Protein AF-A0A413PBP4-F1 (afdb_monomer)

Solvent-accessible surface area (backbone atoms only — not comparable to full-atom values): 12166 Å² total; per-residue (Å²): 79,71,68,54,23,54,52,19,50,52,48,20,52,54,18,49,54,44,25,52,50,22,53,56,48,48,55,51,51,53,55,50,49,56,50,50,51,55,51,50,54,51,44,53,53,49,37,53,49,30,55,53,50,38,52,53,39,51,54,48,38,53,53,37,53,54,52,36,52,52,30,54,53,49,39,52,51,35,50,54,52,43,55,51,44,54,54,50,46,54,51,34,53,49,50,30,49,51,18,52,52,43,29,52,51,17,50,53,43,30,52,52,16,60,73,52,46,83,82,13,53,70,52,29,54,52,18,51,53,46,28,55,53,17,54,52,46,30,52,52,28,53,55,50,42,54,52,44,55,52,48,43,54,51,38,54,52,49,34,54,52,35,52,53,50,34,53,51,39,50,52,51,38,52,50,35,51,52,50,42,51,54,33,49,53,50,38,56,50,38,55,51,49,53,54,52,50,52,53,50,51,55,52,50,53,55,49,49,54,50,31,53,47,46,26,52,52,17,52,51,47,22,52,53,18,52,50,48,21,54,53,26,51,52,52,45,56,59,55,69,68,59,80,77,76,83,79,83,128

Sequence (249 aa):
SSEVSSAAEQVAASSNDLADGATNQAAVVEELTATVEGVSEQVEQNSKSAKEISGRVDELGGAIWESNGKMQEMVASMHEINEASKQIDQIISTINEIASQTNLLALNASIEAARAGEAGKGFAVVANQVNILADQSAQAAKESAALIETSVKAVEKGMNIAEQTASQLEEVAENSKVITKEVTNIADTLETQTSEIKQINEGIEQINDVVQTNSATSQECAAASQQMSSESENLSEMIAKFKISDIEE

InterPro domains:
  IPR004089 Methyl-accepting chemotaxis protein (MCP) signalling domain [PF00015] (67-210)
  IPR004089 Methyl-accepting chemotaxis protein (MCP) signalling domain [PS50111] (1-229)
  IPR004089 Methyl-accepting chemotaxis protein (MCP) signalling domain [SM00283] (1-243)
  IPR004090 Chemotaxis methyl-accepting receptor [PR00260] (17-46)
  IPR004090 Chemotaxis methyl-accepting receptor [PR00260] (94-121)
  IPR004090 Chemotaxis methyl-accepting receptor [PR00260] (123-152)
  IPR004090 Chemotaxis methyl-accepting receptor [PR00260] (171-200)

Mean predicted aligned error: 8.82 Å

Structure (mmCIF, N/CA/C/O backbone):
data_AF-A0A413PBP4-F1
#
_entry.id   AF-A0A413PBP4-F1
#
loop_
_atom_site.group_PDB
_atom_site.id
_atom_site.type_symbol
_atom_site.label_atom_id
_atom_site.label_alt_id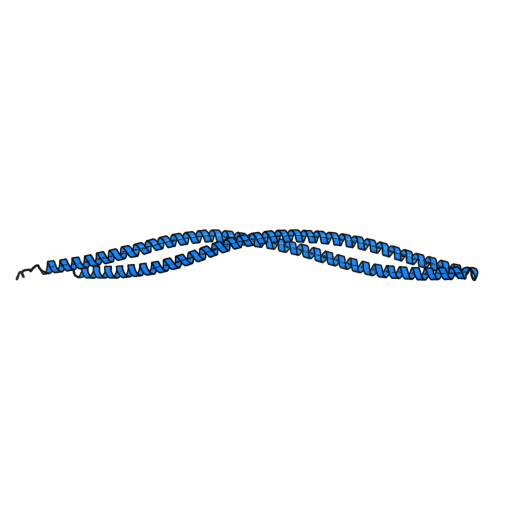
_atom_site.label_comp_id
_atom_site.label_asym_id
_atom_site.label_entity_id
_atom_site.label_seq_id
_atom_site.pdbx_PDB_ins_code
_atom_site.Cartn_x
_atom_site.Cartn_y
_atom_site.Cartn_z
_atom_site.occupancy
_atom_site.B_iso_or_equiv
_atom_site.auth_seq_id
_atom_site.auth_comp_id
_atom_site.auth_asym_id
_atom_site.auth_atom_id
_atom_site.pdbx_PDB_model_num
ATOM 1 N N . SER A 1 1 ? -47.753 -11.579 65.977 1.00 70.44 1 SER A N 1
ATOM 2 C CA . SER A 1 1 ? -46.398 -11.200 66.416 1.00 70.44 1 SER A CA 1
ATOM 3 C C . SER A 1 1 ? -45.358 -12.180 65.869 1.00 70.44 1 SER A C 1
ATOM 5 O O . SER A 1 1 ? -44.563 -11.757 65.042 1.00 70.44 1 SER A O 1
ATOM 7 N N . SER A 1 2 ? -45.422 -13.483 66.184 1.00 81.88 2 SER A N 1
ATOM 8 C CA . SER A 1 2 ? -44.485 -14.489 65.630 1.00 81.88 2 SER A CA 1
ATOM 9 C C . SER A 1 2 ? -44.373 -14.478 64.093 1.00 81.88 2 SER A C 1
ATOM 11 O O . SER A 1 2 ? -43.262 -14.402 63.582 1.00 81.88 2 SER A O 1
ATOM 13 N N . GLU A 1 3 ? -45.486 -14.455 63.349 1.00 88.19 3 GLU A N 1
ATOM 14 C CA . GLU A 1 3 ? -45.413 -14.391 61.875 1.00 88.19 3 GLU A CA 1
ATOM 15 C C . GLU A 1 3 ? -44.802 -13.084 61.347 1.00 88.19 3 GLU A C 1
ATOM 17 O O . GLU A 1 3 ? -44.100 -13.099 60.344 1.00 88.19 3 GLU A O 1
ATOM 22 N N . VAL A 1 4 ? -45.023 -11.956 62.034 1.00 90.88 4 VAL A N 1
ATOM 23 C CA . VAL A 1 4 ? -44.454 -10.652 61.645 1.00 90.88 4 VAL A CA 1
ATOM 24 C C . VAL A 1 4 ? -42.946 -10.632 61.877 1.00 90.88 4 VAL A C 1
ATOM 26 O O . VAL A 1 4 ? -42.214 -10.144 61.025 1.00 90.88 4 VAL A O 1
ATOM 29 N N . SER A 1 5 ? -42.484 -11.187 63.001 1.00 90.69 5 SER A N 1
ATOM 30 C CA . SER A 1 5 ? -41.055 -11.320 63.305 1.00 90.69 5 SER A CA 1
ATOM 31 C C . SER A 1 5 ? -40.363 -12.235 62.287 1.00 90.69 5 SER A C 1
ATOM 33 O O . SER A 1 5 ? -39.389 -11.821 61.668 1.00 90.69 5 SER A O 1
ATOM 35 N N . SER A 1 6 ? -40.942 -13.403 61.991 1.00 91.75 6 SER A N 1
ATOM 36 C CA . SER A 1 6 ? -40.390 -14.324 60.990 1.00 91.75 6 SER A CA 1
ATOM 37 C C . SER A 1 6 ? -40.363 -13.725 59.576 1.00 91.75 6 SER A C 1
ATOM 39 O O . SER A 1 6 ? -39.355 -13.838 58.879 1.00 91.75 6 SER A O 1
ATOM 41 N N . ALA A 1 7 ? -41.430 -13.034 59.155 1.00 94.31 7 ALA A N 1
ATOM 42 C CA . ALA A 1 7 ? -41.451 -12.340 57.867 1.00 94.31 7 ALA A CA 1
ATOM 43 C C . ALA A 1 7 ? -40.399 -11.220 57.804 1.00 94.31 7 ALA A C 1
ATOM 45 O O . ALA A 1 7 ? -39.737 -11.056 56.782 1.00 94.31 7 ALA A O 1
ATOM 46 N N . ALA A 1 8 ? -40.212 -10.473 58.895 1.00 94.38 8 ALA A N 1
ATOM 47 C CA . ALA A 1 8 ? -39.201 -9.427 58.980 1.00 94.38 8 ALA A CA 1
ATOM 48 C C . ALA A 1 8 ? -37.776 -10.002 58.896 1.00 94.38 8 ALA A C 1
ATOM 50 O O . ALA A 1 8 ? -36.952 -9.498 58.138 1.00 94.38 8 ALA A O 1
ATOM 51 N N . GLU A 1 9 ? -37.487 -11.104 59.589 1.00 93.19 9 GLU A N 1
ATOM 52 C CA . GLU A 1 9 ? -36.200 -11.802 59.469 1.00 93.19 9 GLU A CA 1
ATOM 53 C C . GLU A 1 9 ? -35.928 -12.274 58.035 1.00 93.19 9 GLU A C 1
ATOM 55 O O . GLU A 1 9 ? -34.815 -12.115 57.531 1.00 93.19 9 GLU A O 1
ATOM 60 N N . GLN A 1 10 ? -36.947 -12.785 57.338 1.00 95.12 10 GLN A N 1
ATOM 61 C CA . GLN A 1 10 ? -36.815 -13.205 55.943 1.00 95.12 10 GLN A CA 1
ATOM 62 C C . GLN A 1 10 ? -36.545 -12.024 54.995 1.00 95.12 10 GLN A C 1
ATOM 64 O O . GLN A 1 10 ? -35.717 -12.145 54.085 1.00 95.12 10 GLN A O 1
ATOM 69 N N . VAL A 1 11 ? -37.208 -10.880 55.199 1.00 95.88 11 VAL A N 1
ATOM 70 C CA . VAL A 1 11 ? -36.935 -9.655 54.426 1.00 95.88 11 VAL A CA 1
ATOM 71 C C . VAL A 1 11 ? -35.527 -9.141 54.721 1.00 95.88 11 VAL A C 1
ATOM 73 O O . VAL A 1 11 ? -34.822 -8.765 53.786 1.00 95.88 11 VAL A O 1
ATOM 76 N N . ALA A 1 12 ? -35.078 -9.182 55.979 1.00 94.44 12 ALA A N 1
ATOM 77 C CA . ALA A 1 12 ? -33.721 -8.791 56.346 1.00 94.44 12 ALA A CA 1
ATOM 78 C C . ALA A 1 12 ? -32.665 -9.670 55.661 1.00 94.44 12 ALA A C 1
ATOM 80 O O . ALA A 1 12 ? -31.711 -9.145 55.090 1.00 94.44 12 ALA A O 1
ATOM 81 N N . ALA A 1 13 ? -32.861 -10.992 55.661 1.00 94.81 13 ALA A N 1
ATOM 82 C CA . ALA A 1 13 ? -31.980 -11.929 54.968 1.00 94.81 13 ALA A CA 1
ATOM 83 C C . ALA A 1 13 ? -31.942 -11.660 53.454 1.00 94.81 13 ALA A C 1
ATOM 85 O O . ALA A 1 13 ? -30.867 -11.472 52.895 1.00 94.81 13 ALA A O 1
ATOM 86 N N . SER A 1 14 ? -33.111 -11.526 52.819 1.00 96.94 14 SER A N 1
ATOM 87 C CA . SER A 1 14 ? -33.206 -11.244 51.376 1.00 96.94 14 SER A CA 1
ATOM 88 C C . SER A 1 14 ? -32.578 -9.898 51.000 1.00 96.94 14 SER A C 1
ATOM 90 O O . SER A 1 14 ? -32.024 -9.745 49.915 1.00 96.94 14 SER A O 1
ATOM 92 N N . SER A 1 15 ? -32.663 -8.911 51.895 1.00 96.69 15 SER A N 1
ATOM 93 C CA . SER A 1 15 ? -32.045 -7.600 51.693 1.00 96.69 15 SER A CA 1
ATOM 94 C C . SER A 1 15 ? -30.520 -7.679 51.812 1.00 96.69 15 SER A C 1
ATOM 96 O O . SER A 1 15 ? -29.822 -7.092 50.996 1.00 96.69 15 SER A O 1
ATOM 98 N N . ASN A 1 16 ? -29.977 -8.454 52.756 1.00 94.50 16 ASN A N 1
ATOM 99 C CA . ASN A 1 16 ? -28.531 -8.701 52.805 1.00 94.50 16 ASN A CA 1
ATOM 100 C C . ASN A 1 16 ? -28.034 -9.409 51.534 1.00 94.50 16 ASN A C 1
ATOM 102 O O . ASN A 1 16 ? -27.050 -8.963 50.950 1.00 94.50 16 ASN A O 1
ATOM 106 N N . ASP A 1 17 ? -28.758 -10.422 51.046 1.00 96.50 17 ASP A N 1
ATOM 107 C CA . ASP A 1 17 ? -28.421 -11.099 49.786 1.00 96.50 17 ASP A CA 1
ATOM 108 C C . ASP A 1 17 ? -28.419 -10.121 48.595 1.00 96.50 17 ASP A C 1
ATOM 110 O O . ASP A 1 17 ? -27.560 -10.199 47.713 1.00 96.50 17 ASP A O 1
ATOM 114 N N . LEU A 1 18 ? -29.362 -9.168 48.564 1.00 96.19 18 LEU A N 1
ATOM 115 C CA . LEU A 1 18 ? -29.415 -8.133 47.529 1.00 96.19 18 LEU A CA 1
ATOM 116 C C . LEU A 1 18 ? -28.251 -7.135 47.644 1.00 96.19 18 LEU A C 1
ATOM 118 O O . LEU A 1 18 ? -27.703 -6.736 46.616 1.00 96.19 18 LEU A O 1
ATOM 122 N N . ALA A 1 19 ? -27.831 -6.770 48.858 1.00 94.44 19 ALA A N 1
ATOM 123 C CA . ALA A 1 19 ? -26.661 -5.918 49.084 1.00 94.44 19 ALA A CA 1
ATOM 124 C C . ALA A 1 19 ? -25.349 -6.607 48.656 1.00 94.44 19 ALA A C 1
ATOM 126 O O . ALA A 1 19 ? -24.503 -5.989 47.999 1.00 94.44 19 ALA A O 1
ATOM 127 N N . ASP A 1 20 ? -25.202 -7.900 48.955 1.00 93.94 20 ASP A N 1
ATOM 128 C CA . ASP A 1 20 ? -24.071 -8.714 48.498 1.00 93.94 20 ASP A CA 1
ATOM 129 C C . ASP A 1 20 ? -24.081 -8.854 46.967 1.00 93.94 20 ASP A C 1
ATOM 131 O O . ASP A 1 20 ? -23.053 -8.694 46.302 1.00 93.94 20 ASP A O 1
ATOM 135 N N . GLY A 1 21 ? -25.261 -9.077 46.379 1.00 96.38 21 GLY A N 1
ATOM 136 C CA . GLY A 1 21 ? -25.466 -9.089 44.931 1.00 96.38 21 GLY A CA 1
ATOM 137 C C . GLY A 1 21 ? -25.079 -7.766 44.265 1.00 96.38 21 GLY A C 1
ATOM 138 O O . GLY A 1 21 ? -24.364 -7.775 43.262 1.00 96.38 21 GLY A O 1
ATOM 139 N N . ALA A 1 22 ? -25.485 -6.633 44.842 1.00 96.06 22 ALA A N 1
ATOM 140 C CA . ALA A 1 22 ? -25.121 -5.301 44.364 1.00 96.06 22 ALA A CA 1
ATOM 141 C C . ALA A 1 22 ? -23.603 -5.060 44.454 1.00 96.06 22 ALA A C 1
ATOM 143 O O . ALA A 1 22 ? -23.005 -4.548 43.513 1.00 96.06 22 ALA A O 1
ATOM 144 N N . THR A 1 23 ? -22.949 -5.503 45.530 1.00 92.62 23 THR A N 1
ATOM 145 C CA . THR A 1 23 ? -21.484 -5.401 45.674 1.00 92.62 23 THR A CA 1
ATOM 146 C C . THR A 1 23 ? -20.752 -6.193 44.587 1.00 92.62 23 THR A C 1
ATOM 148 O O . THR A 1 23 ? -19.803 -5.696 43.982 1.00 92.62 23 THR A O 1
ATOM 151 N N . ASN A 1 24 ? -21.226 -7.401 44.273 1.00 94.38 24 ASN A N 1
ATOM 152 C CA . ASN A 1 24 ? -20.672 -8.194 43.174 1.00 94.38 24 ASN A CA 1
ATOM 153 C C . ASN A 1 24 ? -20.914 -7.535 41.805 1.00 94.38 24 ASN A C 1
ATOM 155 O O . ASN A 1 24 ? -20.027 -7.545 40.955 1.00 94.38 24 ASN A O 1
ATOM 159 N N . GLN A 1 25 ? -22.092 -6.941 41.587 1.00 94.81 25 GLN A N 1
ATOM 160 C CA . GLN A 1 25 ? -22.381 -6.190 40.361 1.00 94.81 25 GLN A CA 1
ATOM 161 C C . GLN A 1 25 ? -21.475 -4.964 40.211 1.00 94.81 25 GLN A C 1
ATOM 163 O O . GLN A 1 25 ? -21.025 -4.698 39.101 1.00 94.81 25 GLN A O 1
ATOM 168 N N . ALA A 1 26 ? -21.156 -4.262 41.303 1.00 94.25 26 ALA A N 1
ATOM 169 C CA . ALA A 1 26 ? -20.243 -3.119 41.276 1.00 94.25 26 ALA A CA 1
ATOM 170 C C . ALA A 1 26 ? -18.855 -3.512 40.742 1.00 94.25 26 ALA A C 1
ATOM 172 O O . ALA A 1 26 ? -18.319 -2.831 39.873 1.00 94.25 26 ALA A O 1
ATOM 173 N N . ALA A 1 27 ? -18.317 -4.658 41.175 1.00 94.56 27 ALA A N 1
ATOM 174 C CA . ALA A 1 27 ? -17.039 -5.163 40.670 1.00 94.56 27 ALA A CA 1
ATOM 175 C C . ALA A 1 27 ? -17.077 -5.467 39.158 1.00 94.56 27 ALA A C 1
ATOM 177 O O . ALA A 1 27 ? -16.132 -5.160 38.435 1.00 94.56 27 ALA A O 1
ATOM 178 N N . VAL A 1 28 ? -18.188 -6.025 38.658 1.00 95.38 28 VAL A N 1
ATOM 179 C CA . VAL A 1 28 ? -18.377 -6.279 37.215 1.00 95.38 28 VAL A CA 1
ATOM 180 C C . VAL A 1 28 ? -18.481 -4.971 36.427 1.00 95.38 28 VAL A C 1
ATOM 182 O O . VAL A 1 28 ? -17.952 -4.874 35.322 1.00 95.38 28 VAL A O 1
ATOM 185 N N . VAL A 1 29 ? -19.148 -3.959 36.984 1.00 96.69 29 VAL A N 1
ATOM 186 C CA . VAL A 1 29 ? -19.248 -2.620 36.386 1.00 96.69 29 VAL A CA 1
ATOM 187 C C . VAL A 1 29 ? -17.868 -1.962 36.277 1.00 96.69 29 VAL A C 1
ATOM 189 O O . VAL A 1 29 ? -17.555 -1.390 35.232 1.00 96.69 29 VAL A O 1
ATOM 192 N N . GLU A 1 30 ? -17.016 -2.080 37.299 1.00 93.69 30 GLU A N 1
ATOM 193 C CA . GLU A 1 30 ? -15.632 -1.582 37.248 1.00 93.69 30 GLU A CA 1
ATOM 194 C C . GLU A 1 30 ? -14.808 -2.274 36.150 1.00 93.69 30 GLU A C 1
ATOM 196 O O . GLU A 1 30 ? -14.150 -1.603 35.352 1.00 93.69 30 GLU A O 1
ATOM 201 N N . GLU A 1 31 ? -14.879 -3.606 36.051 1.00 95.75 31 GLU A N 1
ATOM 202 C CA . GLU A 1 31 ? -14.171 -4.366 35.010 1.00 95.75 31 GLU A CA 1
ATOM 203 C C . GLU A 1 31 ? -14.673 -4.020 33.598 1.00 95.75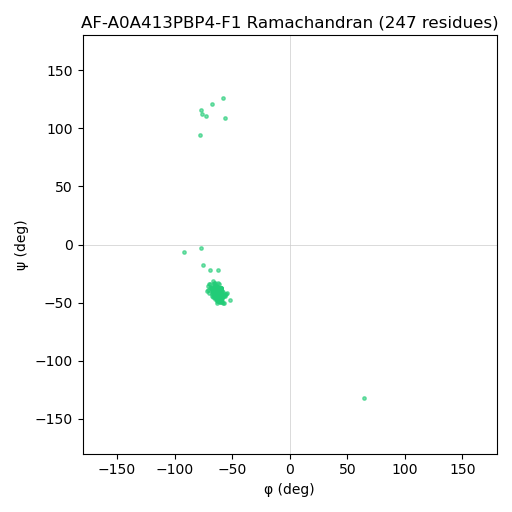 31 GLU A C 1
ATOM 205 O O . GLU A 1 31 ? -13.884 -3.875 32.656 1.00 95.75 31 GLU A O 1
ATOM 210 N N . LEU A 1 32 ? -15.988 -3.837 33.446 1.00 95.56 32 LEU A N 1
ATOM 211 C CA . LEU A 1 32 ? -16.594 -3.438 32.181 1.00 95.56 32 LEU A CA 1
ATOM 212 C C . LEU A 1 32 ? -16.151 -2.028 31.775 1.00 95.56 32 LEU A C 1
ATOM 214 O O . LEU A 1 32 ? -15.808 -1.820 30.614 1.00 95.56 32 LEU A O 1
ATOM 218 N N . THR A 1 33 ? -16.091 -1.094 32.727 1.00 94.94 33 THR A N 1
ATOM 219 C CA . THR A 1 33 ? -15.586 0.270 32.497 1.00 94.94 33 THR A CA 1
ATOM 220 C C . THR A 1 33 ? -14.150 0.231 31.979 1.00 94.94 33 THR A C 1
ATOM 222 O O . THR A 1 33 ? -13.866 0.783 30.918 1.00 94.94 33 THR A O 1
ATOM 225 N N . ALA A 1 34 ? -13.261 -0.508 32.654 1.00 95.38 34 ALA A N 1
ATOM 226 C CA . ALA A 1 34 ? -11.865 -0.649 32.233 1.00 95.38 34 ALA A CA 1
ATOM 227 C C . ALA A 1 34 ? -11.734 -1.283 30.835 1.00 95.38 34 ALA A C 1
ATOM 229 O O . ALA A 1 34 ? -10.894 -0.885 30.025 1.00 95.38 34 ALA A O 1
ATOM 230 N N . THR A 1 35 ? -12.592 -2.257 30.521 1.00 95.81 35 THR A N 1
ATOM 231 C CA . THR A 1 35 ? -12.627 -2.887 29.195 1.00 95.81 35 THR A CA 1
ATOM 232 C C . THR A 1 35 ? -13.045 -1.888 28.117 1.00 95.81 35 THR A C 1
ATOM 234 O O . THR A 1 35 ? -12.431 -1.836 27.050 1.00 95.81 35 THR A O 1
ATOM 237 N N . VAL A 1 36 ? -14.071 -1.078 28.383 1.00 95.94 36 VAL A N 1
ATOM 238 C CA . VAL A 1 36 ? -14.572 -0.072 27.438 1.00 95.94 36 VAL A CA 1
ATOM 239 C C . VAL A 1 36 ? -13.563 1.060 27.237 1.00 95.94 36 VAL A C 1
ATOM 241 O O . VAL A 1 36 ? -13.376 1.490 26.099 1.00 95.94 36 VAL A O 1
ATOM 244 N N . GLU A 1 37 ? -12.851 1.487 28.281 1.00 93.62 37 GLU A N 1
ATOM 245 C CA . GLU A 1 37 ? -11.731 2.431 28.156 1.00 93.62 37 GLU A CA 1
ATOM 246 C C . GLU A 1 37 ? -10.636 1.889 27.227 1.00 93.62 37 GLU A C 1
ATOM 248 O O . GLU A 1 37 ? -10.217 2.584 26.300 1.00 93.62 37 GLU A O 1
ATOM 253 N N . GLY A 1 38 ? -10.235 0.624 27.400 1.00 95.19 38 GLY A N 1
ATOM 254 C CA . GLY A 1 38 ? -9.250 -0.015 26.522 1.00 95.19 38 GLY A CA 1
ATOM 255 C C . GLY A 1 38 ? -9.717 -0.117 25.064 1.00 95.19 38 GLY A C 1
ATOM 256 O O . GLY A 1 38 ? -8.940 0.114 24.135 1.00 95.19 38 GLY A O 1
ATOM 257 N N . VAL A 1 39 ? -11.002 -0.410 24.835 1.00 95.75 39 VAL A N 1
ATOM 258 C CA . VAL A 1 39 ? -11.589 -0.402 23.483 1.00 95.75 39 VAL A CA 1
ATOM 259 C C . VAL A 1 39 ? -11.600 1.015 22.898 1.00 95.75 39 VAL A C 1
ATOM 261 O O . VAL A 1 39 ? -11.277 1.185 21.722 1.00 95.75 39 VAL A O 1
ATOM 264 N N . SER A 1 40 ? -11.916 2.030 23.705 1.00 94.88 40 SER A N 1
ATOM 265 C CA . SER A 1 40 ? -11.892 3.438 23.292 1.00 94.88 40 SER A CA 1
ATOM 266 C C . SER A 1 40 ? -10.501 3.872 22.833 1.00 94.88 40 SER A C 1
ATOM 268 O O . SER A 1 40 ? -10.368 4.466 21.762 1.00 94.88 40 SER A O 1
ATOM 270 N N . GLU A 1 41 ? -9.460 3.534 23.598 1.00 95.81 41 GLU A N 1
ATOM 271 C CA . GLU A 1 41 ? -8.068 3.828 23.237 1.00 95.81 41 GLU A CA 1
ATOM 272 C C . GLU A 1 41 ? -7.682 3.149 21.912 1.00 95.81 41 GLU A C 1
ATOM 274 O O . GLU A 1 41 ? -7.087 3.771 21.026 1.00 95.81 41 GLU A O 1
ATOM 279 N N . GLN A 1 42 ? -8.092 1.890 21.722 1.00 96.31 42 GLN A N 1
ATOM 280 C CA . GLN A 1 42 ? -7.815 1.159 20.487 1.00 96.31 42 GLN A CA 1
ATOM 281 C C . GLN A 1 42 ? -8.518 1.776 19.268 1.00 96.31 42 GLN A C 1
ATOM 283 O O . GLN A 1 42 ? -7.929 1.834 18.184 1.00 96.31 42 GLN A O 1
ATOM 288 N N . VAL A 1 43 ? -9.759 2.248 19.423 1.00 96.62 43 VAL A N 1
ATOM 289 C CA . VAL A 1 43 ? -10.500 2.945 18.357 1.00 96.62 43 VAL A CA 1
ATOM 290 C C . VAL A 1 43 ? -9.823 4.268 17.994 1.00 96.62 43 VAL A C 1
ATOM 292 O O . VAL A 1 43 ? -9.648 4.555 16.806 1.00 96.62 43 VAL A O 1
ATOM 295 N N . GLU A 1 44 ? -9.360 5.039 18.979 1.00 92.25 44 GLU A N 1
ATOM 296 C CA . GLU A 1 44 ? -8.617 6.280 18.735 1.00 92.25 44 GLU A CA 1
ATOM 297 C C . GLU A 1 44 ? -7.299 6.013 17.988 1.00 92.25 44 GLU A C 1
ATOM 299 O O . GLU A 1 44 ? -6.996 6.664 16.977 1.00 92.25 44 GLU A O 1
ATOM 304 N N . GLN A 1 45 ? -6.544 4.997 18.415 1.00 95.81 45 GLN A N 1
ATOM 305 C CA . GLN A 1 45 ? -5.315 4.584 17.741 1.00 95.81 45 GLN A CA 1
ATOM 306 C C . GLN A 1 45 ? -5.576 4.131 16.297 1.00 95.81 45 GLN A C 1
ATOM 308 O O . GLN A 1 45 ? -4.823 4.491 15.382 1.00 95.81 45 GLN A O 1
ATOM 313 N N . ASN A 1 46 ? -6.648 3.372 16.069 1.00 95.44 46 ASN A N 1
ATOM 314 C CA . ASN A 1 46 ? -7.049 2.939 14.733 1.00 95.44 46 ASN A CA 1
ATOM 315 C C . ASN A 1 46 ? -7.435 4.137 13.854 1.00 95.44 46 ASN A C 1
ATOM 317 O O . ASN A 1 46 ? -7.065 4.170 12.682 1.00 95.44 46 ASN A O 1
ATOM 321 N N . SER A 1 47 ? -8.102 5.150 14.416 1.00 92.56 47 SER A N 1
ATOM 322 C CA . SER A 1 47 ? -8.495 6.367 13.688 1.00 92.56 47 SER A CA 1
ATOM 323 C C . SER A 1 47 ? -7.275 7.162 13.233 1.00 92.56 47 SER A C 1
ATOM 325 O O . SER A 1 47 ? -7.169 7.559 12.067 1.00 92.56 47 SER A O 1
ATOM 327 N N . LYS A 1 48 ? -6.291 7.322 14.123 1.00 92.94 48 LYS A N 1
ATOM 328 C CA . LYS A 1 48 ? -5.006 7.934 13.775 1.00 92.94 48 LYS A CA 1
ATOM 329 C C . LYS A 1 48 ? -4.282 7.138 12.687 1.00 92.94 48 LYS A C 1
ATOM 331 O O . LYS A 1 48 ? -3.822 7.726 11.710 1.00 92.94 48 LYS A O 1
ATOM 336 N N . SER A 1 49 ? -4.237 5.815 12.825 1.00 95.25 49 SER A N 1
ATOM 337 C CA . SER A 1 49 ? -3.590 4.927 11.852 1.00 95.25 49 SER A CA 1
ATOM 338 C C . SER A 1 49 ? -4.253 5.011 10.476 1.00 95.25 49 SER A C 1
ATOM 340 O O . SER A 1 49 ? -3.558 5.102 9.469 1.00 95.25 49 SER A O 1
ATOM 342 N N . ALA A 1 50 ? -5.587 5.056 10.412 1.00 94.62 50 ALA A N 1
ATOM 343 C CA . ALA A 1 50 ? -6.322 5.237 9.161 1.00 94.62 50 ALA A CA 1
ATOM 344 C C . ALA A 1 50 ? -5.955 6.568 8.480 1.00 94.62 50 ALA A C 1
ATOM 346 O O . ALA A 1 50 ? -5.646 6.587 7.290 1.00 94.62 50 ALA A O 1
ATOM 347 N N . LYS A 1 51 ? -5.887 7.674 9.234 1.00 90.75 51 LYS A N 1
ATOM 348 C CA . LYS A 1 51 ? -5.453 8.977 8.696 1.00 90.75 51 LYS A CA 1
ATOM 349 C C . LYS A 1 51 ? -4.019 8.944 8.165 1.00 90.75 51 LYS A C 1
ATOM 351 O O . LYS A 1 51 ? -3.762 9.455 7.078 1.00 90.75 51 LYS A O 1
ATOM 356 N N . GLU A 1 52 ? -3.097 8.324 8.899 1.00 94.06 52 GLU A N 1
ATOM 357 C CA . GLU A 1 52 ? -1.705 8.164 8.459 1.00 94.06 52 GLU A CA 1
ATOM 358 C C . GLU A 1 52 ? -1.606 7.322 7.179 1.00 94.06 52 GLU A C 1
ATOM 360 O O . GLU A 1 52 ? -0.908 7.707 6.240 1.00 94.06 52 GLU A O 1
ATOM 365 N N . ILE A 1 53 ? -2.338 6.206 7.102 1.00 94.81 53 ILE A N 1
ATOM 366 C CA . ILE A 1 53 ? -2.392 5.366 5.898 1.00 94.81 53 ILE A CA 1
ATOM 367 C C . ILE A 1 53 ? -2.945 6.171 4.720 1.00 94.81 53 ILE A C 1
ATOM 369 O O . ILE A 1 53 ? -2.349 6.138 3.646 1.00 94.81 53 ILE A O 1
ATOM 373 N N . SER A 1 54 ? -4.025 6.933 4.915 1.00 90.81 54 SER A N 1
ATOM 374 C CA . SER A 1 54 ? -4.604 7.770 3.859 1.00 90.81 54 SER A CA 1
ATOM 375 C C . SER A 1 54 ? -3.585 8.760 3.293 1.00 90.81 54 SER A C 1
ATOM 377 O O . SER A 1 54 ? -3.489 8.893 2.076 1.00 90.81 54 SER A O 1
ATOM 379 N N . GLY A 1 55 ? -2.802 9.421 4.153 1.00 91.25 55 GLY A N 1
ATOM 380 C CA . GLY A 1 55 ? -1.748 10.340 3.711 1.00 91.25 55 GLY A CA 1
ATOM 381 C C . GLY A 1 55 ? -0.652 9.635 2.908 1.00 91.25 55 GLY A C 1
ATOM 382 O O . GLY A 1 55 ? -0.263 10.102 1.843 1.00 91.25 55 GLY A O 1
ATOM 383 N N . ARG A 1 56 ? -0.205 8.456 3.360 1.00 94.31 56 ARG A N 1
ATOM 384 C CA . ARG A 1 56 ? 0.822 7.674 2.646 1.00 94.31 56 ARG A CA 1
ATOM 385 C C . ARG A 1 56 ? 0.347 7.159 1.288 1.00 94.31 56 ARG A C 1
ATOM 387 O O . ARG A 1 56 ? 1.152 7.042 0.369 1.00 94.31 56 ARG A O 1
ATOM 394 N N . VAL A 1 57 ? -0.934 6.815 1.161 1.00 93.25 57 VAL A N 1
ATOM 395 C CA . VAL A 1 57 ? -1.511 6.372 -0.116 1.00 93.25 57 VAL A CA 1
ATOM 396 C C . VAL A 1 57 ? -1.631 7.543 -1.095 1.00 93.25 57 VAL A C 1
ATOM 398 O O . VAL A 1 57 ? -1.385 7.354 -2.284 1.00 93.25 57 VAL A O 1
ATOM 401 N N . ASP A 1 58 ? -1.932 8.749 -0.610 1.00 89.31 58 ASP A N 1
ATOM 402 C CA . ASP A 1 58 ? -1.937 9.966 -1.433 1.00 89.31 58 ASP A CA 1
ATOM 403 C C . ASP A 1 58 ? -0.529 10.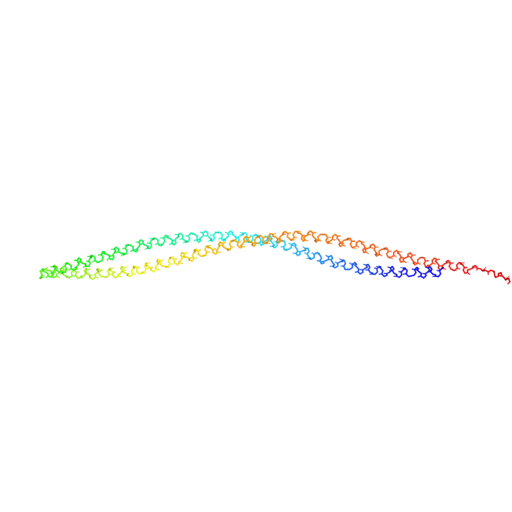304 -1.958 1.00 89.31 58 ASP A C 1
ATOM 405 O O . ASP A 1 58 ? -0.334 10.474 -3.164 1.00 89.31 58 ASP A O 1
ATOM 409 N N . GLU A 1 59 ? 0.484 10.271 -1.083 1.00 92.75 59 GLU A N 1
ATOM 410 C CA . GLU A 1 59 ? 1.896 10.427 -1.471 1.00 92.75 59 GLU A CA 1
ATOM 411 C C . GLU A 1 59 ? 2.326 9.382 -2.514 1.00 92.75 59 GLU A C 1
ATOM 413 O O . GLU A 1 59 ? 2.980 9.712 -3.507 1.00 92.75 59 GLU A O 1
ATOM 418 N N . LEU A 1 60 ? 1.926 8.120 -2.317 1.00 92.75 60 LEU A N 1
ATOM 419 C CA . LEU A 1 60 ? 2.176 7.039 -3.268 1.00 92.75 60 LEU A CA 1
ATOM 420 C C . LEU A 1 60 ? 1.516 7.321 -4.624 1.00 92.75 60 LEU A C 1
ATOM 422 O O . LEU A 1 60 ? 2.157 7.140 -5.659 1.00 92.75 60 LEU A O 1
ATOM 426 N N . GLY A 1 61 ? 0.268 7.796 -4.630 1.00 90.88 61 GLY A N 1
ATOM 427 C CA . GLY A 1 61 ? -0.437 8.196 -5.847 1.00 90.88 61 GLY A CA 1
ATOM 428 C C . GLY A 1 61 ? 0.320 9.274 -6.629 1.00 90.88 61 GLY A C 1
ATOM 429 O O . GLY A 1 61 ? 0.486 9.152 -7.845 1.00 90.88 61 GLY A O 1
ATOM 430 N N . GLY A 1 62 ? 0.856 10.279 -5.930 1.00 91.00 62 GLY A N 1
ATOM 431 C CA . GLY A 1 62 ? 1.715 11.307 -6.524 1.00 91.00 62 GLY A CA 1
ATOM 432 C C . GLY A 1 62 ? 2.999 10.738 -7.142 1.00 91.00 62 GLY A C 1
ATOM 433 O O . GLY A 1 62 ? 3.321 11.045 -8.292 1.00 91.00 62 GLY A O 1
ATOM 434 N N . ALA A 1 63 ? 3.698 9.855 -6.424 1.00 94.25 63 ALA A N 1
ATOM 435 C CA . ALA A 1 63 ? 4.928 9.219 -6.907 1.00 94.25 63 ALA A CA 1
ATOM 436 C C . ALA A 1 63 ? 4.698 8.316 -8.135 1.00 94.25 63 ALA A C 1
ATOM 438 O O . ALA A 1 63 ? 5.534 8.259 -9.044 1.00 94.25 63 ALA A O 1
ATOM 439 N N . ILE A 1 64 ? 3.556 7.624 -8.191 1.00 94.25 64 ILE A N 1
ATOM 440 C CA . ILE A 1 64 ? 3.162 6.822 -9.357 1.00 94.25 64 ILE A CA 1
ATOM 441 C C . ILE A 1 64 ? 2.912 7.724 -10.568 1.00 94.25 64 ILE A C 1
ATOM 443 O O . ILE A 1 64 ? 3.359 7.403 -11.671 1.00 94.25 64 ILE A O 1
ATOM 447 N N . TRP A 1 65 ? 2.244 8.864 -10.373 1.00 91.12 65 TRP A N 1
ATOM 448 C CA . TRP A 1 65 ? 1.978 9.815 -11.453 1.00 91.12 65 TRP A CA 1
ATOM 449 C C . TRP A 1 65 ? 3.271 10.397 -12.038 1.00 91.12 65 TRP A C 1
ATOM 451 O O . TRP A 1 65 ? 3.447 10.411 -13.258 1.00 91.12 65 TRP A O 1
ATOM 461 N N . GLU A 1 66 ? 4.218 10.787 -11.182 1.00 94.56 66 GLU A N 1
ATOM 462 C CA . GLU A 1 66 ? 5.551 11.225 -11.615 1.00 94.56 66 GLU A CA 1
ATOM 463 C C . GLU A 1 66 ? 6.292 10.117 -12.384 1.00 94.56 66 GLU A C 1
ATOM 465 O O . GLU A 1 66 ? 6.850 10.361 -13.458 1.00 94.56 66 GLU A O 1
ATOM 470 N N . SER A 1 67 ? 6.246 8.880 -11.879 1.00 95.56 67 SER A N 1
ATOM 471 C CA . SER A 1 67 ? 6.877 7.722 -12.524 1.00 95.56 67 SER A CA 1
ATOM 472 C C . SER A 1 67 ? 6.290 7.438 -13.909 1.00 95.56 67 SER A C 1
ATOM 474 O O . SER A 1 67 ? 7.035 7.138 -14.843 1.00 95.56 67 SER A O 1
ATOM 476 N N . ASN A 1 68 ? 4.971 7.572 -14.074 1.00 93.56 68 ASN A N 1
ATOM 477 C CA . ASN A 1 68 ? 4.317 7.434 -15.375 1.00 93.56 68 ASN A CA 1
ATOM 478 C C . ASN A 1 68 ? 4.786 8.531 -16.347 1.00 93.56 68 ASN A C 1
ATOM 480 O O . ASN A 1 68 ? 5.177 8.222 -17.472 1.00 93.56 68 ASN A O 1
ATOM 484 N N . GLY A 1 69 ? 4.881 9.785 -15.887 1.00 93.25 69 GLY A N 1
ATOM 485 C CA . GLY A 1 69 ? 5.465 10.878 -16.673 1.00 93.25 69 GLY A CA 1
ATOM 486 C C . GLY A 1 69 ? 6.886 10.565 -17.161 1.00 93.25 69 GLY A C 1
ATOM 487 O O . GLY A 1 69 ? 7.199 10.754 -18.337 1.00 93.25 69 GLY A O 1
ATOM 488 N N . LYS A 1 70 ? 7.729 9.976 -16.302 1.00 95.25 70 LYS A N 1
ATOM 489 C CA . LYS A 1 70 ? 9.069 9.507 -16.696 1.00 95.25 70 LYS A CA 1
ATOM 490 C C . LYS A 1 70 ? 9.052 8.362 -17.704 1.00 95.25 70 LYS A C 1
ATOM 492 O O . LYS A 1 70 ? 9.925 8.318 -18.571 1.00 95.25 70 LYS A O 1
ATOM 497 N N . MET A 1 71 ? 8.069 7.467 -17.651 1.00 94.69 71 MET A N 1
ATOM 498 C CA . MET A 1 71 ? 7.902 6.444 -18.691 1.00 94.69 71 MET A CA 1
ATOM 499 C C . MET A 1 71 ? 7.495 7.048 -20.033 1.00 94.69 71 MET A C 1
ATOM 501 O O . MET A 1 71 ? 8.026 6.629 -21.060 1.00 94.69 71 MET A O 1
ATOM 505 N N . GLN A 1 72 ? 6.649 8.078 -20.047 1.00 91.94 72 GLN A N 1
ATOM 506 C CA . GLN A 1 72 ? 6.320 8.792 -21.284 1.00 91.94 72 GLN A CA 1
ATOM 507 C C . GLN A 1 72 ? 7.545 9.503 -21.883 1.00 91.94 72 GLN A C 1
ATOM 509 O O . GLN A 1 72 ? 7.787 9.392 -23.086 1.00 91.94 72 GLN A O 1
ATOM 514 N N . GLU A 1 73 ? 8.368 10.161 -21.056 1.00 94.75 73 GLU A N 1
ATOM 515 C CA . GLU A 1 73 ? 9.655 10.737 -21.488 1.00 94.75 73 GLU A CA 1
ATOM 516 C C . GLU A 1 73 ? 10.596 9.662 -22.076 1.00 94.75 73 GLU A C 1
ATOM 518 O O . GLU A 1 73 ? 11.258 9.884 -23.096 1.00 94.75 73 GLU A O 1
ATOM 523 N N . MET A 1 74 ? 10.637 8.472 -21.465 1.00 94.88 74 MET A N 1
ATOM 524 C CA . MET A 1 74 ? 11.441 7.344 -21.941 1.00 94.88 74 MET A CA 1
ATOM 525 C C . MET A 1 74 ? 10.953 6.817 -23.296 1.00 94.88 74 MET A C 1
ATOM 527 O O . MET A 1 74 ? 11.774 6.571 -24.181 1.00 94.88 74 MET A O 1
ATOM 531 N N . VAL A 1 75 ? 9.638 6.675 -23.489 1.00 92.25 75 VAL A N 1
ATOM 532 C CA . VAL A 1 75 ? 9.043 6.273 -24.776 1.00 92.25 75 VAL A CA 1
ATOM 533 C C . VAL A 1 75 ? 9.379 7.290 -25.868 1.00 92.25 75 VAL A C 1
ATOM 535 O O . VAL A 1 75 ? 9.820 6.896 -26.950 1.00 92.25 75 VAL A O 1
ATOM 538 N N . ALA A 1 76 ? 9.257 8.589 -25.577 1.00 93.88 76 ALA A N 1
ATOM 539 C CA . ALA A 1 76 ? 9.632 9.649 -26.513 1.00 93.88 76 ALA A CA 1
ATOM 540 C C . ALA A 1 76 ? 11.121 9.568 -26.900 1.00 93.88 76 ALA A C 1
ATOM 542 O O . ALA A 1 76 ? 11.455 9.577 -28.084 1.00 93.88 76 ALA A O 1
ATOM 543 N N . SER A 1 77 ? 12.008 9.376 -25.919 1.00 95.38 77 SER A N 1
ATOM 544 C CA . SER A 1 77 ? 13.450 9.216 -26.158 1.00 95.38 77 SER A CA 1
ATOM 545 C C . SER A 1 77 ? 13.764 7.981 -27.012 1.00 95.38 77 SER A C 1
ATOM 547 O O . SER A 1 77 ? 14.595 8.036 -27.917 1.00 95.38 77 SER A O 1
ATOM 549 N N . MET A 1 78 ? 13.080 6.856 -26.777 1.00 93.94 78 MET A N 1
ATOM 550 C CA . MET A 1 78 ? 13.231 5.650 -27.601 1.00 93.94 78 MET A CA 1
ATOM 551 C C . MET A 1 78 ? 12.749 5.876 -29.037 1.00 93.94 78 MET A C 1
ATOM 553 O O . MET A 1 78 ? 13.368 5.373 -29.975 1.00 93.94 78 MET A O 1
ATOM 557 N N . HIS A 1 79 ? 11.690 6.664 -29.235 1.00 93.25 79 HIS A N 1
ATOM 558 C CA . HIS A 1 79 ? 11.239 7.047 -30.571 1.00 93.25 79 HIS A CA 1
ATOM 559 C C . HIS A 1 79 ? 12.297 7.887 -31.304 1.00 93.25 79 HIS A C 1
ATOM 561 O O . HIS A 1 79 ? 12.584 7.626 -32.472 1.00 93.25 79 HIS A O 1
ATOM 567 N N . GLU A 1 80 ? 12.924 8.853 -30.630 1.00 95.25 80 GLU A N 1
ATOM 568 C CA . GLU A 1 80 ? 14.020 9.647 -31.206 1.00 95.25 80 GLU A CA 1
ATOM 569 C C . GLU A 1 80 ? 15.221 8.773 -31.598 1.00 95.25 80 GLU A C 1
ATOM 571 O O . GLU A 1 80 ? 15.750 8.908 -32.704 1.00 95.25 80 GLU A O 1
ATOM 576 N N . ILE A 1 81 ? 15.615 7.823 -30.740 1.00 94.56 81 ILE A N 1
ATOM 577 C CA . ILE A 1 81 ? 16.702 6.873 -31.035 1.00 94.56 81 ILE A CA 1
ATOM 578 C C . ILE A 1 81 ? 16.345 5.986 -32.234 1.00 94.56 81 ILE A C 1
ATOM 580 O O . ILE A 1 81 ? 17.208 5.715 -33.075 1.00 94.56 81 ILE A O 1
ATOM 584 N N . ASN A 1 82 ? 15.092 5.535 -32.338 1.00 93.31 82 ASN A N 1
ATOM 585 C CA . ASN A 1 82 ? 14.634 4.718 -33.461 1.00 93.31 82 ASN A CA 1
ATOM 586 C C . ASN A 1 82 ? 14.732 5.483 -34.789 1.00 93.31 82 ASN A C 1
ATOM 588 O O . ASN A 1 82 ? 15.271 4.969 -35.769 1.00 93.31 82 ASN A O 1
ATOM 592 N N . GLU A 1 83 ? 14.273 6.735 -34.814 1.00 94.38 83 GLU A N 1
ATOM 593 C CA . GLU A 1 83 ? 14.357 7.585 -36.005 1.00 94.38 83 GLU A CA 1
ATOM 594 C C . GLU A 1 83 ? 15.811 7.897 -36.385 1.00 94.38 83 GLU A C 1
ATOM 596 O O . GLU A 1 83 ? 16.180 7.775 -37.556 1.00 94.38 83 GLU A O 1
ATOM 601 N N . ALA A 1 84 ? 16.673 8.198 -35.409 1.00 95.69 84 ALA A N 1
ATOM 602 C CA . ALA A 1 84 ? 18.106 8.374 -35.650 1.00 95.69 84 ALA A CA 1
ATOM 603 C C . ALA A 1 84 ? 18.758 7.093 -36.205 1.00 95.69 84 ALA A C 1
ATOM 605 O O . ALA A 1 84 ? 19.561 7.153 -37.136 1.00 95.69 84 ALA A O 1
ATOM 606 N N . SER A 1 85 ? 18.377 5.921 -35.692 1.00 95.00 85 SER A N 1
ATOM 607 C CA . SER A 1 85 ? 18.892 4.629 -36.163 1.00 95.00 85 SER A CA 1
ATOM 608 C C . SER A 1 85 ? 18.485 4.344 -37.611 1.00 95.00 85 SER A C 1
ATOM 610 O O . SER A 1 85 ? 19.321 3.908 -38.402 1.00 95.00 85 SER A O 1
ATOM 612 N N . LYS A 1 86 ? 17.243 4.668 -38.002 1.00 92.31 86 LYS A N 1
ATOM 613 C CA . LYS A 1 86 ? 16.787 4.574 -39.402 1.00 92.31 86 LYS A CA 1
ATOM 614 C C . LYS A 1 86 ? 17.562 5.509 -40.331 1.00 92.31 86 LYS A C 1
ATOM 616 O O . LYS A 1 86 ? 17.889 5.125 -41.451 1.00 92.31 86 LYS A O 1
ATOM 621 N N . GLN A 1 87 ? 17.879 6.724 -39.882 1.00 95.44 87 GLN A N 1
ATOM 622 C CA . GLN A 1 87 ? 18.714 7.647 -40.660 1.00 95.44 87 GLN A CA 1
ATOM 623 C C . GLN A 1 87 ? 20.135 7.101 -40.846 1.00 95.44 87 GLN A C 1
ATOM 625 O O . GLN A 1 87 ? 20.688 7.184 -41.942 1.00 95.44 87 GLN A O 1
ATOM 630 N N . ILE A 1 88 ? 20.719 6.501 -39.804 1.00 95.56 88 ILE A N 1
ATOM 631 C CA . ILE A 1 88 ? 22.037 5.860 -39.900 1.00 95.56 88 ILE A CA 1
ATOM 632 C C . ILE A 1 88 ? 22.000 4.685 -40.887 1.00 95.56 88 ILE A C 1
ATOM 634 O O . ILE A 1 88 ? 22.910 4.562 -41.705 1.00 95.56 88 ILE A O 1
ATOM 638 N N . ASP A 1 89 ? 20.946 3.866 -40.872 1.00 95.06 89 ASP A N 1
ATOM 639 C CA . ASP A 1 89 ? 20.773 2.762 -41.826 1.00 95.06 89 ASP A CA 1
ATOM 640 C C . ASP A 1 89 ? 20.755 3.254 -43.288 1.00 95.06 89 ASP A C 1
ATOM 642 O O . ASP A 1 89 ? 21.464 2.721 -44.144 1.00 95.06 89 ASP A O 1
ATOM 646 N N . GLN A 1 90 ? 20.052 4.360 -43.567 1.00 95.25 90 GLN A N 1
ATOM 647 C CA . GLN A 1 90 ? 20.055 4.999 -44.892 1.00 95.25 90 GLN A CA 1
ATOM 648 C C . GLN A 1 90 ? 21.453 5.479 -45.316 1.00 95.25 90 GLN A C 1
ATOM 650 O O . GLN A 1 90 ? 21.852 5.315 -46.476 1.00 95.25 90 GLN A O 1
ATOM 655 N N . ILE A 1 91 ? 22.222 6.049 -44.382 1.00 96.31 91 ILE A N 1
ATOM 656 C CA . ILE A 1 91 ? 23.607 6.472 -44.635 1.00 96.31 91 ILE A CA 1
ATOM 657 C C . ILE A 1 91 ? 24.477 5.253 -44.959 1.00 96.31 91 ILE A C 1
ATOM 659 O O . ILE A 1 91 ? 25.225 5.280 -45.936 1.00 96.31 91 ILE A O 1
ATOM 663 N N . ILE A 1 92 ? 24.355 4.167 -44.194 1.00 96.06 92 ILE A N 1
ATOM 664 C CA . ILE A 1 92 ? 25.102 2.925 -44.428 1.00 96.06 92 ILE A CA 1
ATOM 665 C C . ILE A 1 92 ? 24.746 2.316 -45.790 1.00 96.06 92 ILE A C 1
ATOM 667 O O . ILE A 1 92 ? 25.646 1.908 -46.528 1.00 96.06 92 ILE A O 1
ATOM 671 N N . SER A 1 93 ? 23.464 2.314 -46.167 1.00 95.56 93 SER A N 1
ATOM 672 C CA . SER A 1 93 ? 23.022 1.870 -47.494 1.00 95.56 93 SER A CA 1
ATOM 673 C C . SER A 1 93 ? 23.672 2.695 -48.609 1.00 95.56 93 SER A C 1
ATOM 675 O O . SER A 1 93 ? 24.157 2.134 -49.591 1.00 95.56 93 SER A O 1
ATOM 677 N N . THR A 1 94 ? 23.758 4.016 -48.433 1.00 97.38 94 THR A N 1
ATOM 678 C CA . THR A 1 94 ? 24.433 4.916 -49.384 1.00 97.38 94 THR A CA 1
ATOM 679 C C . THR A 1 94 ? 25.936 4.627 -49.465 1.00 97.38 94 THR A C 1
ATOM 681 O O . THR A 1 94 ? 26.500 4.578 -50.556 1.00 97.38 94 THR A O 1
ATOM 684 N N . ILE A 1 95 ? 26.603 4.378 -48.331 1.00 96.06 95 ILE A N 1
ATOM 685 C CA . ILE A 1 95 ? 28.028 3.999 -48.297 1.00 96.06 95 ILE A CA 1
ATOM 686 C C . ILE A 1 95 ? 28.255 2.683 -49.047 1.00 96.06 95 ILE A C 1
ATOM 688 O O . ILE A 1 95 ? 29.208 2.575 -49.819 1.00 96.06 95 ILE A O 1
ATOM 692 N N . ASN A 1 96 ? 27.380 1.693 -48.858 1.00 95.75 96 ASN A N 1
ATOM 693 C CA . ASN A 1 96 ? 27.460 0.419 -49.568 1.00 95.75 96 ASN A CA 1
ATOM 694 C C . ASN A 1 96 ? 27.277 0.599 -51.088 1.00 95.75 96 ASN A C 1
ATOM 696 O O . ASN A 1 96 ? 27.996 -0.015 -51.878 1.00 95.75 96 ASN A O 1
ATOM 700 N N . GLU A 1 97 ? 26.369 1.482 -51.508 1.00 96.19 97 GLU A N 1
ATOM 701 C CA . GLU A 1 97 ? 26.196 1.832 -52.921 1.00 96.19 97 GLU A CA 1
ATOM 702 C C . GLU A 1 97 ? 27.450 2.511 -53.498 1.00 96.19 97 GLU A C 1
ATOM 704 O O . GLU A 1 97 ? 27.939 2.103 -54.553 1.00 96.19 97 GLU A O 1
ATOM 709 N N . ILE A 1 98 ? 28.037 3.476 -52.779 1.00 96.06 98 ILE A N 1
ATOM 710 C CA . ILE A 1 98 ? 29.294 4.139 -53.170 1.00 96.06 98 ILE A CA 1
ATOM 711 C C . ILE A 1 98 ? 30.438 3.124 -53.273 1.00 96.06 98 ILE A C 1
ATOM 713 O O . ILE A 1 98 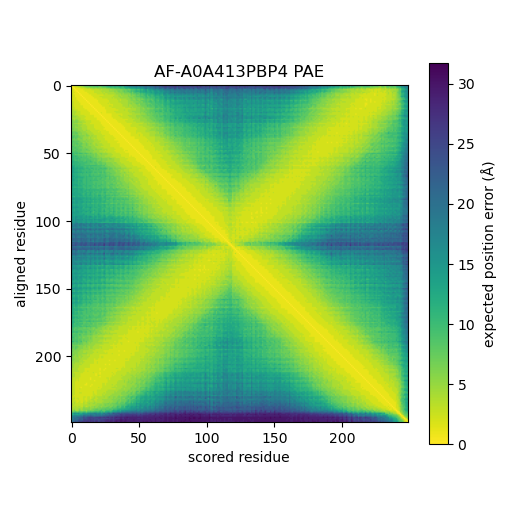? 31.215 3.166 -54.231 1.00 96.06 98 ILE A O 1
ATOM 717 N N . ALA A 1 99 ? 30.546 2.197 -52.320 1.00 96.38 99 ALA A N 1
ATOM 718 C CA . ALA A 1 99 ? 31.551 1.140 -52.343 1.00 96.38 99 ALA A CA 1
ATOM 719 C C . ALA A 1 99 ? 31.381 0.246 -53.584 1.00 96.38 99 ALA A C 1
ATOM 721 O O . ALA A 1 99 ? 32.350 -0.002 -54.301 1.00 96.38 99 ALA A O 1
ATOM 722 N N . SER A 1 100 ? 30.148 -0.151 -53.914 1.00 93.94 100 SER A N 1
ATOM 723 C CA . SER A 1 100 ? 29.850 -0.935 -55.120 1.00 93.94 100 SER A CA 1
ATOM 724 C C . SER A 1 100 ? 30.174 -0.178 -56.418 1.00 93.94 100 SER A C 1
ATOM 726 O O . SER A 1 100 ? 30.810 -0.731 -57.319 1.00 93.94 100 SER A O 1
ATOM 728 N N . GLN A 1 101 ? 29.823 1.109 -56.506 1.00 96.44 101 GLN A N 1
ATOM 729 C CA . GLN A 1 101 ? 30.174 1.955 -57.652 1.00 96.44 101 GLN A CA 1
ATOM 730 C C . GLN A 1 101 ? 31.694 2.119 -57.790 1.00 96.44 101 GLN A C 1
ATOM 732 O O . GLN A 1 101 ? 32.231 2.006 -58.893 1.00 96.44 101 GLN A O 1
ATOM 737 N N . THR A 1 102 ? 32.402 2.323 -56.676 1.00 96.06 102 THR A N 1
ATOM 738 C CA . THR A 1 102 ? 33.871 2.425 -56.639 1.00 96.06 102 THR A CA 1
ATOM 739 C C . THR A 1 102 ? 34.522 1.120 -57.093 1.00 96.06 102 THR A C 1
ATOM 741 O O . THR A 1 102 ? 35.486 1.147 -57.858 1.00 96.06 102 THR A O 1
ATOM 744 N N . ASN A 1 103 ? 33.960 -0.020 -56.689 1.00 93.38 103 ASN A N 1
ATOM 745 C CA . ASN A 1 103 ? 34.402 -1.343 -57.115 1.00 93.38 103 ASN A CA 1
ATOM 746 C C . ASN A 1 103 ? 34.277 -1.513 -58.643 1.00 93.38 103 ASN A C 1
ATOM 748 O O . ASN A 1 103 ? 35.238 -1.892 -59.316 1.00 93.38 103 ASN A O 1
ATOM 752 N N . LEU A 1 104 ? 33.128 -1.129 -59.215 1.00 94.19 104 LEU A N 1
ATOM 753 C CA . LEU A 1 104 ? 32.897 -1.139 -60.667 1.00 94.19 104 LEU A CA 1
ATOM 754 C C . LEU A 1 104 ? 33.837 -0.186 -61.424 1.00 94.19 104 LEU A C 1
ATOM 756 O O . LEU A 1 104 ? 34.371 -0.544 -62.476 1.00 94.19 104 LEU A O 1
ATOM 760 N N . LEU A 1 105 ? 34.076 1.017 -60.893 1.00 94.69 105 LEU A N 1
ATOM 761 C CA . LEU A 1 105 ? 35.033 1.986 -61.443 1.00 94.69 105 LEU A CA 1
ATOM 762 C C . LEU A 1 105 ? 36.463 1.428 -61.447 1.00 94.69 105 LEU A C 1
ATOM 764 O O . LEU A 1 105 ? 37.158 1.526 -62.460 1.00 94.69 105 LEU A O 1
ATOM 768 N N . ALA A 1 106 ? 36.884 0.807 -60.345 1.00 94.81 106 ALA A N 1
ATOM 769 C CA . ALA A 1 106 ? 38.194 0.178 -60.210 1.00 94.81 106 ALA A CA 1
ATOM 770 C C . ALA A 1 106 ? 38.367 -1.005 -61.173 1.00 94.81 106 ALA A C 1
ATOM 772 O O . ALA A 1 106 ? 39.418 -1.144 -61.801 1.00 94.81 106 ALA A O 1
ATOM 773 N N . LEU A 1 107 ? 37.323 -1.817 -61.356 1.00 92.38 107 LEU A N 1
ATOM 774 C CA . LEU A 1 107 ? 37.316 -2.909 -62.327 1.00 92.38 107 LEU A CA 1
ATOM 775 C C . LEU A 1 107 ? 37.484 -2.385 -63.761 1.00 92.38 107 LEU A C 1
ATOM 777 O O . LEU A 1 107 ? 38.347 -2.867 -64.493 1.00 92.38 107 LEU A O 1
ATOM 781 N N . ASN A 1 108 ? 36.720 -1.357 -64.141 1.00 92.12 108 ASN A N 1
ATOM 782 C CA . ASN A 1 108 ? 36.838 -0.720 -65.456 1.00 92.12 108 ASN A CA 1
ATOM 783 C C . ASN A 1 108 ? 38.240 -0.130 -65.682 1.00 92.12 108 ASN A C 1
ATOM 785 O O . ASN A 1 108 ? 38.819 -0.309 -66.754 1.00 92.12 108 ASN A O 1
ATOM 789 N N . ALA A 1 109 ? 38.819 0.517 -64.666 1.00 92.81 109 ALA A N 1
ATOM 790 C CA . ALA A 1 109 ? 40.182 1.042 -64.726 1.00 92.81 109 ALA A CA 1
ATOM 791 C C . ALA A 1 109 ? 41.233 -0.073 -64.871 1.00 92.81 109 ALA A C 1
ATOM 793 O O . ALA A 1 109 ? 42.191 0.084 -65.625 1.00 92.81 109 ALA A O 1
ATOM 794 N N . SER A 1 110 ? 41.042 -1.210 -64.198 1.00 92.12 110 SER A N 1
ATOM 795 C CA . SER A 1 110 ? 41.915 -2.384 -64.316 1.00 92.12 110 SER A CA 1
ATOM 796 C C . SER A 1 110 ? 41.875 -2.984 -65.730 1.00 92.12 110 SER A C 1
ATOM 798 O O . SER A 1 110 ? 42.922 -3.291 -66.305 1.00 92.12 110 SER A O 1
ATOM 800 N N . ILE A 1 111 ? 40.683 -3.065 -66.337 1.00 91.19 111 ILE A N 1
ATOM 801 C CA . ILE A 1 111 ? 40.494 -3.524 -67.725 1.00 91.19 111 ILE A CA 1
ATOM 802 C C . ILE A 1 111 ? 41.208 -2.590 -68.713 1.00 91.19 111 ILE A C 1
ATOM 804 O O . ILE A 1 111 ? 41.944 -3.057 -69.585 1.00 91.19 111 ILE A O 1
ATOM 808 N N . GLU A 1 112 ? 41.035 -1.275 -68.574 1.00 90.81 112 GLU A N 1
ATOM 809 C CA . GLU A 1 112 ? 41.662 -0.307 -69.482 1.00 90.81 112 GLU A CA 1
ATOM 810 C C . GLU A 1 112 ? 43.189 -0.244 -69.284 1.00 90.81 112 GLU A C 1
ATOM 812 O O . GLU A 1 112 ? 43.946 -0.136 -70.251 1.00 90.81 112 GLU A O 1
ATOM 817 N N . ALA A 1 113 ? 43.674 -0.421 -68.050 1.00 91.81 113 ALA A N 1
ATOM 818 C CA . ALA A 1 113 ? 45.100 -0.548 -67.759 1.00 91.81 113 ALA A CA 1
ATOM 819 C C . ALA A 1 113 ? 45.715 -1.806 -68.399 1.00 91.81 113 ALA A C 1
ATOM 821 O O . ALA A 1 113 ? 46.811 -1.734 -68.958 1.00 91.81 113 ALA A O 1
ATOM 822 N N . ALA A 1 114 ? 45.004 -2.939 -68.388 1.00 88.56 114 ALA A N 1
ATOM 823 C CA . ALA A 1 114 ? 45.424 -4.149 -69.098 1.00 88.56 114 ALA A CA 1
ATOM 824 C C . ALA A 1 114 ? 45.466 -3.931 -70.622 1.00 88.56 114 ALA A C 1
ATOM 826 O O . ALA A 1 114 ? 46.381 -4.406 -71.299 1.00 88.56 114 ALA A O 1
ATOM 827 N N . ARG A 1 115 ? 44.518 -3.154 -71.159 1.00 90.62 115 ARG A N 1
ATOM 828 C CA . ARG A 1 115 ? 44.447 -2.791 -72.581 1.00 90.62 115 ARG A CA 1
ATOM 829 C C . ARG A 1 115 ? 45.605 -1.892 -73.032 1.00 90.62 115 ARG A C 1
ATOM 831 O O . ARG A 1 115 ? 46.050 -2.011 -74.171 1.00 90.62 115 ARG A O 1
ATOM 838 N N . ALA A 1 116 ? 46.129 -1.045 -72.145 1.00 89.94 116 ALA A N 1
ATOM 839 C CA . ALA A 1 116 ? 47.287 -0.181 -72.396 1.00 89.94 116 ALA A CA 1
ATOM 840 C C . ALA A 1 116 ? 48.656 -0.906 -72.337 1.00 89.94 116 ALA A C 1
ATOM 842 O O . ALA A 1 116 ? 49.694 -0.289 -72.596 1.00 89.94 116 ALA A O 1
ATOM 843 N N . GLY A 1 117 ? 48.691 -2.206 -72.013 1.00 88.12 117 GLY A N 1
ATOM 844 C CA . GLY A 1 117 ? 49.912 -3.019 -72.031 1.00 88.12 117 GLY A CA 1
ATOM 845 C C . GLY A 1 117 ? 50.969 -2.563 -71.014 1.00 88.12 117 GLY A C 1
ATOM 846 O O . GLY A 1 117 ? 50.667 -2.338 -69.844 1.00 88.12 117 GLY A O 1
ATOM 847 N N . GLU A 1 118 ? 52.234 -2.429 -71.435 1.00 84.62 118 GLU A N 1
ATOM 848 C CA . GLU A 1 118 ? 53.330 -2.028 -70.532 1.00 84.62 118 GLU A CA 1
ATOM 849 C C . GLU A 1 118 ? 53.142 -0.636 -69.914 1.00 84.62 118 GLU A C 1
ATOM 851 O O . GLU A 1 118 ? 53.496 -0.443 -68.750 1.00 84.62 118 GLU A O 1
ATOM 856 N N . ALA A 1 119 ? 52.536 0.307 -70.643 1.00 83.12 119 ALA A N 1
ATOM 857 C CA . ALA A 1 119 ? 52.291 1.665 -70.153 1.00 83.12 119 ALA A CA 1
ATOM 858 C C . ALA A 1 119 ? 51.233 1.714 -69.030 1.00 83.12 119 ALA A C 1
ATOM 860 O O . ALA A 1 119 ? 51.218 2.653 -68.236 1.00 83.12 119 ALA A O 1
ATOM 861 N N . GLY A 1 120 ? 50.369 0.695 -68.935 1.00 89.12 120 GLY A N 1
ATOM 862 C CA . GLY A 1 120 ? 49.286 0.605 -67.952 1.00 89.12 120 GLY A CA 1
ATOM 863 C C . GLY A 1 120 ? 49.644 -0.118 -66.650 1.00 89.12 120 GLY A C 1
ATOM 864 O O . GLY A 1 120 ? 48.846 -0.090 -65.716 1.00 89.12 120 GLY A O 1
ATOM 865 N N . LYS A 1 121 ? 50.833 -0.734 -66.529 1.00 86.44 121 LYS A N 1
ATOM 866 C CA . LYS A 1 121 ? 51.207 -1.559 -65.357 1.00 86.44 121 LYS A CA 1
ATOM 867 C C . LYS A 1 121 ? 51.061 -0.826 -64.017 1.00 86.44 121 LYS A C 1
ATOM 869 O O . LYS A 1 121 ? 50.551 -1.404 -63.064 1.00 86.44 121 LYS A O 1
ATOM 874 N N . GLY A 1 122 ? 51.467 0.445 -63.944 1.00 88.62 122 GLY A N 1
ATOM 875 C CA . GLY A 1 122 ? 51.314 1.259 -62.729 1.00 88.62 122 GLY A CA 1
ATOM 876 C C . GLY A 1 122 ? 49.849 1.561 -62.389 1.00 88.62 122 GLY A C 1
ATOM 877 O O . GLY A 1 122 ? 49.450 1.457 -61.232 1.00 88.62 122 GLY A O 1
ATOM 878 N N . PHE A 1 123 ? 49.027 1.854 -63.403 1.00 90.50 123 PHE A N 1
ATOM 879 C CA . PHE A 1 123 ? 47.588 2.085 -63.240 1.00 90.50 123 PHE A CA 1
ATOM 880 C C . PHE A 1 123 ? 46.838 0.818 -62.819 1.00 90.50 123 PHE A C 1
ATOM 882 O O . PHE A 1 123 ? 45.941 0.902 -61.986 1.00 90.50 123 PHE A O 1
ATOM 889 N N . ALA A 1 124 ? 47.238 -0.354 -63.321 1.00 90.69 124 ALA A N 1
ATOM 890 C CA . ALA A 1 124 ? 46.641 -1.634 -62.939 1.00 90.69 124 ALA A CA 1
ATOM 891 C C . ALA A 1 124 ? 46.831 -1.942 -61.442 1.00 90.69 124 ALA A C 1
ATOM 893 O O . ALA A 1 124 ? 45.907 -2.421 -60.788 1.00 90.69 124 ALA A O 1
ATOM 894 N N . VAL A 1 125 ? 48.004 -1.623 -60.877 1.00 91.56 125 VAL A N 1
ATOM 895 C CA . VAL A 1 125 ? 48.273 -1.807 -59.438 1.00 91.56 125 VAL A CA 1
ATOM 896 C C . VAL A 1 125 ? 47.389 -0.889 -58.593 1.00 91.56 125 VAL A C 1
ATOM 898 O O . VAL A 1 125 ? 46.788 -1.345 -57.622 1.00 91.56 125 VAL A O 1
ATOM 901 N N . VAL A 1 126 ? 47.262 0.384 -58.982 1.00 94.12 126 VAL A N 1
ATOM 902 C CA . VAL A 1 126 ? 46.388 1.339 -58.282 1.00 94.12 126 VAL A CA 1
ATOM 903 C C . VAL A 1 126 ? 44.924 0.907 -58.381 1.00 94.12 126 VAL A C 1
ATOM 905 O O . VAL A 1 126 ? 44.235 0.883 -57.366 1.00 94.12 126 VAL A O 1
ATOM 908 N N . ALA A 1 127 ? 44.459 0.499 -59.564 1.00 94.06 127 ALA A N 1
ATOM 909 C CA . ALA A 1 127 ? 43.094 0.019 -59.769 1.00 94.06 127 ALA A CA 1
ATOM 910 C C . ALA A 1 127 ? 42.774 -1.205 -58.892 1.00 94.06 127 ALA A C 1
ATOM 912 O O . ALA A 1 127 ? 41.722 -1.242 -58.259 1.00 94.06 127 ALA A O 1
ATOM 913 N N . ASN A 1 128 ? 43.699 -2.163 -58.773 1.00 92.69 128 ASN A N 1
ATOM 914 C CA . ASN A 1 128 ? 43.529 -3.313 -57.883 1.00 92.69 128 ASN A CA 1
ATOM 915 C C . ASN A 1 128 ? 43.487 -2.903 -56.396 1.00 92.69 128 ASN A C 1
ATOM 917 O O . ASN A 1 128 ? 42.664 -3.398 -55.633 1.00 92.69 128 ASN A O 1
ATOM 921 N N . GLN A 1 129 ? 44.323 -1.950 -55.973 1.00 93.94 129 GLN A N 1
ATOM 922 C CA . GLN A 1 129 ? 44.296 -1.463 -54.591 1.00 93.94 129 GLN A CA 1
ATOM 923 C C . GLN A 1 129 ? 42.981 -0.741 -54.253 1.00 93.94 129 GLN A C 1
ATOM 925 O O . GLN A 1 129 ? 42.452 -0.915 -53.155 1.00 93.94 129 GLN A O 1
ATOM 930 N N . VAL A 1 130 ? 42.439 0.043 -55.192 1.00 96.25 130 VAL A N 1
ATOM 931 C CA . VAL A 1 130 ? 41.127 0.698 -55.042 1.00 96.25 130 VAL A CA 1
ATOM 932 C C . VAL A 1 130 ? 40.004 -0.340 -54.978 1.00 96.25 130 VAL A C 1
ATOM 934 O O . VAL A 1 130 ? 39.095 -0.188 -54.169 1.00 96.25 130 VAL A O 1
ATOM 937 N N . ASN A 1 131 ? 40.088 -1.413 -55.770 1.00 93.75 131 ASN A N 1
ATOM 938 C CA . ASN A 1 131 ? 39.137 -2.527 -55.748 1.00 93.75 131 ASN A CA 1
ATOM 939 C C . ASN A 1 131 ? 39.075 -3.198 -54.361 1.00 93.75 131 ASN A C 1
ATOM 941 O O . ASN A 1 131 ? 38.003 -3.293 -53.769 1.00 93.75 131 ASN A O 1
ATOM 945 N N . ILE A 1 132 ? 40.236 -3.534 -53.787 1.00 94.69 132 ILE A N 1
ATOM 946 C CA . ILE A 1 132 ? 40.335 -4.130 -52.443 1.00 94.69 132 ILE A CA 1
ATOM 947 C C . ILE A 1 132 ? 39.759 -3.194 -51.368 1.00 94.69 132 ILE A C 1
ATOM 949 O O . ILE A 1 132 ? 39.040 -3.647 -50.479 1.00 94.69 132 ILE A O 1
ATOM 953 N N . LEU A 1 133 ? 40.049 -1.889 -51.440 1.00 95.81 133 LEU A N 1
ATOM 954 C CA . LEU A 1 133 ? 39.500 -0.902 -50.500 1.00 95.81 133 LEU A CA 1
ATOM 955 C C . LEU A 1 133 ? 37.976 -0.769 -50.627 1.00 95.81 133 LEU A C 1
ATOM 957 O O . LEU A 1 133 ? 37.288 -0.622 -49.617 1.00 95.81 133 LEU A O 1
ATOM 961 N N . ALA A 1 134 ? 37.444 -0.839 -51.850 1.00 95.75 134 ALA A N 1
ATOM 962 C CA . ALA A 1 134 ? 36.008 -0.804 -52.099 1.00 95.75 134 ALA A CA 1
ATOM 963 C C . ALA A 1 134 ? 35.300 -2.033 -51.504 1.00 95.75 134 ALA A C 1
ATOM 965 O O . ALA A 1 134 ? 34.294 -1.875 -50.813 1.00 95.75 134 ALA A O 1
ATOM 966 N N . ASP A 1 135 ? 35.860 -3.233 -51.679 1.00 95.00 135 ASP A N 1
ATOM 967 C CA . ASP A 1 135 ? 35.333 -4.463 -51.070 1.00 95.00 135 ASP A CA 1
ATOM 968 C C . ASP A 1 135 ? 35.385 -4.415 -49.534 1.00 95.00 135 ASP A C 1
ATOM 970 O O . ASP A 1 135 ? 34.415 -4.774 -48.864 1.00 95.00 135 ASP A O 1
ATOM 974 N N . GLN A 1 136 ? 36.482 -3.908 -48.959 1.00 96.12 136 GLN A N 1
ATOM 975 C CA . GLN A 1 136 ? 36.590 -3.695 -47.511 1.00 96.12 136 GLN A CA 1
ATOM 976 C C . GLN A 1 136 ? 35.538 -2.703 -46.998 1.00 96.12 136 GLN A C 1
ATOM 978 O O . GLN A 1 136 ? 34.926 -2.939 -45.956 1.00 96.12 136 GLN A O 1
ATOM 983 N N . SER A 1 137 ? 35.289 -1.618 -47.739 1.00 96.50 137 SER A N 1
ATOM 984 C CA . SER A 1 137 ? 34.261 -0.633 -47.393 1.00 96.50 137 SER A CA 1
ATOM 985 C C . SER A 1 137 ? 32.852 -1.228 -47.456 1.00 96.50 137 SER A C 1
ATOM 987 O O . SER A 1 137 ? 32.043 -0.957 -46.570 1.00 96.50 137 SER A O 1
ATOM 989 N N . ALA A 1 138 ? 32.554 -2.051 -48.466 1.00 95.00 138 ALA A N 1
ATOM 990 C CA . ALA A 1 138 ? 31.265 -2.733 -48.587 1.00 95.00 138 ALA A CA 1
ATOM 991 C C . ALA A 1 138 ? 31.042 -3.728 -47.436 1.00 95.00 138 ALA A C 1
ATOM 993 O O . ALA A 1 138 ? 29.960 -3.777 -46.847 1.00 95.00 138 ALA A O 1
ATOM 994 N N . GLN A 1 139 ? 32.081 -4.481 -47.061 1.00 96.12 139 GLN A N 1
ATOM 995 C CA . GLN A 1 139 ? 32.015 -5.408 -45.933 1.00 96.12 139 GLN A CA 1
ATOM 996 C C . GLN A 1 139 ? 31.766 -4.673 -44.606 1.00 96.12 139 GLN A C 1
ATOM 998 O O . GLN A 1 139 ? 30.863 -5.055 -43.861 1.00 96.12 139 GLN A O 1
ATOM 1003 N N . ALA A 1 140 ? 32.493 -3.583 -44.338 1.00 96.31 140 ALA A N 1
ATOM 1004 C CA . ALA A 1 140 ? 32.299 -2.768 -43.136 1.00 96.31 140 ALA A CA 1
ATOM 1005 C C . ALA A 1 140 ? 30.901 -2.123 -43.083 1.00 96.31 140 ALA A C 1
ATOM 1007 O O . ALA A 1 140 ? 30.275 -2.075 -42.020 1.00 96.31 140 ALA A O 1
ATOM 1008 N N . ALA A 1 141 ? 30.383 -1.662 -44.227 1.00 96.00 141 ALA A N 1
ATOM 1009 C CA . ALA A 1 141 ? 29.021 -1.145 -44.327 1.00 96.00 141 ALA A CA 1
ATOM 1010 C C . ALA A 1 141 ? 27.990 -2.231 -43.980 1.00 96.00 141 ALA A C 1
ATOM 1012 O O . ALA A 1 141 ? 27.091 -1.993 -43.178 1.00 96.00 141 ALA A O 1
ATOM 1013 N N . LYS A 1 142 ? 28.152 -3.452 -44.503 1.00 95.00 142 LYS A N 1
ATOM 1014 C CA . LYS A 1 142 ? 27.254 -4.578 -44.208 1.00 95.00 142 LYS A CA 1
ATOM 1015 C C . LYS A 1 142 ? 27.268 -4.980 -42.730 1.00 95.00 142 LYS A C 1
ATOM 1017 O O . LYS A 1 142 ? 26.212 -5.242 -42.159 1.00 95.00 142 LYS A O 1
ATOM 1022 N N . GLU A 1 143 ? 28.443 -5.023 -42.107 1.00 96.25 143 GLU A N 1
ATOM 1023 C CA . GLU A 1 143 ? 28.574 -5.289 -40.668 1.00 96.25 143 GLU A CA 1
ATOM 1024 C C . GLU A 1 143 ? 27.918 -4.186 -39.827 1.00 96.25 143 GLU A C 1
ATOM 1026 O O . GLU A 1 143 ? 27.190 -4.480 -38.878 1.00 96.25 143 GLU A O 1
ATOM 1031 N N . SER A 1 144 ? 28.099 -2.922 -40.221 1.00 95.88 144 SER A N 1
ATOM 1032 C CA . SER A 1 144 ? 27.462 -1.779 -39.560 1.00 95.88 144 SER A CA 1
ATOM 1033 C C . SER A 1 144 ? 25.936 -1.831 -39.685 1.00 95.88 144 SER A C 1
ATOM 1035 O O . SER A 1 144 ? 25.242 -1.616 -38.693 1.00 95.88 144 SER A O 1
ATOM 1037 N N . ALA A 1 145 ? 25.404 -2.182 -40.862 1.00 95.06 145 ALA A N 1
ATOM 1038 C CA . ALA A 1 145 ? 23.963 -2.342 -41.080 1.00 95.06 145 ALA A CA 1
ATOM 1039 C C . ALA A 1 145 ? 23.368 -3.406 -40.143 1.00 95.06 145 ALA A C 1
ATOM 1041 O O . ALA A 1 145 ? 22.348 -3.171 -39.502 1.00 95.06 145 ALA A O 1
ATOM 1042 N N . ALA A 1 146 ? 24.044 -4.549 -39.980 1.00 96.00 146 ALA A N 1
ATOM 1043 C CA . ALA A 1 146 ? 23.592 -5.605 -39.072 1.00 96.00 146 ALA A CA 1
ATOM 1044 C C . ALA A 1 146 ? 23.552 -5.149 -37.595 1.00 96.00 146 ALA A C 1
ATOM 1046 O O . ALA A 1 146 ? 22.636 -5.511 -36.846 1.00 96.00 146 ALA A O 1
ATOM 1047 N N . LEU A 1 147 ? 24.523 -4.335 -37.162 1.00 95.81 147 LEU A N 1
ATOM 1048 C CA . LEU A 1 147 ? 24.535 -3.746 -35.816 1.00 95.81 147 LEU A CA 1
ATOM 1049 C C . LEU A 1 147 ? 23.407 -2.723 -35.623 1.00 95.81 147 LEU A C 1
ATOM 1051 O O . LEU A 1 147 ? 22.784 -2.696 -34.557 1.00 95.81 147 LEU A O 1
ATOM 1055 N N . ILE A 1 148 ? 23.109 -1.918 -36.645 1.00 95.69 148 ILE A N 1
ATOM 1056 C CA . ILE A 1 148 ? 21.996 -0.962 -36.615 1.00 95.69 148 ILE A CA 1
ATOM 1057 C C . ILE A 1 148 ? 20.650 -1.683 -36.588 1.00 95.69 148 ILE A C 1
ATOM 1059 O O . ILE A 1 148 ? 19.824 -1.362 -35.738 1.00 95.69 148 ILE A O 1
ATOM 1063 N N . GLU A 1 149 ? 20.452 -2.721 -37.401 1.00 93.38 149 GLU A N 1
ATOM 1064 C CA . GLU A 1 149 ? 19.233 -3.539 -37.367 1.00 93.38 149 GLU A CA 1
ATOM 1065 C C . GLU A 1 149 ? 19.009 -4.159 -35.976 1.00 93.38 149 GLU A C 1
ATOM 1067 O O . GLU A 1 149 ? 17.895 -4.174 -35.447 1.00 93.38 149 GLU A O 1
ATOM 1072 N N . THR A 1 150 ? 20.084 -4.637 -35.346 1.00 95.44 150 THR A N 1
ATOM 1073 C CA . THR A 1 150 ? 20.029 -5.164 -33.976 1.00 95.44 150 THR A CA 1
ATOM 1074 C C . THR A 1 150 ? 19.667 -4.072 -32.966 1.00 95.44 150 THR A C 1
ATOM 1076 O O . THR A 1 150 ? 18.873 -4.315 -32.056 1.00 95.44 150 THR A O 1
ATOM 1079 N N . SER A 1 151 ? 20.208 -2.864 -33.138 1.00 94.12 151 SER A N 1
ATOM 1080 C CA . SER A 1 151 ? 19.919 -1.711 -32.277 1.00 94.12 151 SER A CA 1
ATOM 1081 C C . SER A 1 151 ? 18.459 -1.267 -32.394 1.00 94.12 151 SER A C 1
ATOM 1083 O O . SER A 1 151 ? 17.809 -1.068 -31.371 1.00 94.12 151 SER A O 1
ATOM 1085 N N . VAL A 1 152 ? 17.909 -1.212 -33.613 1.00 93.94 152 VAL A N 1
ATOM 1086 C CA . VAL A 1 152 ? 16.488 -0.907 -33.864 1.00 93.94 152 VAL A CA 1
ATOM 1087 C C . VAL A 1 152 ? 15.585 -1.897 -33.129 1.00 93.94 152 VAL A C 1
ATOM 1089 O O . VAL A 1 152 ? 14.730 -1.485 -32.348 1.00 93.94 152 VAL A O 1
ATOM 1092 N N . LYS A 1 153 ? 15.834 -3.206 -33.270 1.00 94.75 153 LYS A N 1
ATOM 1093 C CA . LYS A 1 153 ? 15.060 -4.243 -32.559 1.00 94.75 153 LYS A CA 1
ATOM 1094 C C . LYS A 1 153 ? 15.144 -4.100 -31.036 1.00 94.75 153 LYS A C 1
ATOM 1096 O O . LYS A 1 153 ? 14.165 -4.346 -30.332 1.00 94.75 153 LYS A O 1
ATOM 1101 N N . ALA A 1 154 ? 16.310 -3.724 -30.507 1.00 94.38 154 ALA A N 1
ATOM 1102 C CA . ALA A 1 154 ? 16.490 -3.503 -29.074 1.00 94.38 154 ALA A CA 1
ATOM 1103 C C . ALA A 1 154 ? 15.699 -2.282 -28.574 1.00 94.38 154 ALA A C 1
ATOM 1105 O O . ALA A 1 154 ? 15.086 -2.352 -27.508 1.00 94.38 154 ALA A O 1
ATOM 1106 N N . VAL A 1 155 ? 15.671 -1.199 -29.355 1.00 95.44 155 VAL A N 1
ATOM 1107 C CA . VAL A 1 155 ? 14.901 0.019 -29.061 1.00 95.44 155 VAL A CA 1
ATOM 1108 C C . VAL A 1 155 ? 13.399 -0.252 -29.114 1.00 95.44 155 VAL A C 1
ATOM 1110 O O . VAL A 1 155 ? 12.694 0.114 -28.178 1.00 95.44 155 VAL A O 1
ATOM 1113 N N . GLU A 1 156 ? 12.907 -0.961 -30.134 1.00 92.88 156 GLU A N 1
ATOM 1114 C CA . GLU A 1 156 ? 11.494 -1.368 -30.233 1.00 92.88 156 GLU A CA 1
ATOM 1115 C C . GLU A 1 156 ? 11.062 -2.219 -29.032 1.00 92.88 156 GLU A C 1
ATOM 1117 O O . GLU A 1 156 ? 10.012 -1.987 -28.430 1.00 92.88 156 GLU A O 1
ATOM 1122 N N . LYS A 1 157 ? 11.907 -3.172 -28.619 1.00 94.94 157 LYS A N 1
ATOM 1123 C CA . LYS A 1 157 ? 11.667 -3.955 -27.403 1.00 94.94 157 LYS A CA 1
ATOM 1124 C C . LYS A 1 157 ? 11.637 -3.067 -26.154 1.00 94.94 157 LYS A C 1
ATOM 1126 O O . LYS A 1 157 ? 10.785 -3.267 -25.292 1.00 94.94 157 LYS A O 1
ATOM 1131 N N . GLY A 1 158 ? 12.558 -2.108 -26.043 1.00 94.38 158 GLY A N 1
ATOM 1132 C CA . GLY A 1 158 ? 12.608 -1.153 -24.933 1.00 94.38 158 GLY A CA 1
ATOM 1133 C C . GLY A 1 158 ? 11.358 -0.276 -24.854 1.00 94.38 158 GLY A C 1
ATOM 1134 O O . GLY A 1 158 ? 10.811 -0.097 -23.769 1.00 94.38 158 GLY A O 1
ATOM 1135 N N . MET A 1 159 ? 10.868 0.195 -26.002 1.00 92.94 159 MET A N 1
ATOM 1136 C CA . MET A 1 159 ? 9.621 0.952 -26.120 1.00 92.94 159 MET A CA 1
ATOM 1137 C C . MET A 1 159 ? 8.426 0.134 -25.624 1.00 92.94 159 MET A C 1
ATOM 1139 O O . MET A 1 159 ? 7.679 0.607 -24.773 1.00 92.94 159 MET A O 1
ATOM 1143 N N . ASN A 1 160 ? 8.298 -1.121 -26.065 1.00 94.00 160 ASN A N 1
ATOM 1144 C CA . ASN A 1 160 ? 7.200 -1.986 -25.633 1.00 94.00 160 ASN A CA 1
ATOM 1145 C C . ASN A 1 160 ? 7.209 -2.248 -24.115 1.00 94.00 160 ASN A C 1
ATOM 1147 O O . ASN A 1 160 ? 6.160 -2.224 -23.477 1.00 94.00 160 ASN A O 1
ATOM 1151 N N . ILE A 1 161 ? 8.391 -2.455 -23.524 1.00 95.06 161 ILE A N 1
ATOM 1152 C CA . ILE A 1 161 ? 8.534 -2.622 -22.068 1.00 95.06 161 ILE A CA 1
ATOM 1153 C C . ILE A 1 161 ? 8.139 -1.336 -21.333 1.00 95.06 161 ILE A C 1
ATOM 1155 O O . ILE A 1 161 ? 7.447 -1.405 -20.317 1.00 95.06 161 ILE A O 1
ATOM 1159 N N . ALA A 1 162 ? 8.556 -0.170 -21.832 1.00 94.06 162 ALA A N 1
ATOM 1160 C CA . ALA A 1 162 ? 8.218 1.113 -21.224 1.00 94.06 162 ALA A CA 1
ATOM 1161 C C . ALA A 1 162 ? 6.703 1.388 -21.275 1.00 94.06 162 ALA A C 1
ATOM 1163 O O . ALA A 1 162 ? 6.126 1.779 -20.264 1.00 94.06 162 ALA A O 1
ATOM 1164 N N . GLU A 1 163 ? 6.041 1.100 -22.400 1.00 92.38 163 GLU A N 1
ATOM 1165 C CA . GLU A 1 163 ? 4.580 1.212 -22.535 1.00 92.38 163 GLU A CA 1
ATOM 1166 C C . GLU A 1 163 ? 3.831 0.264 -21.588 1.00 92.38 163 GLU A C 1
ATOM 1168 O O . GLU A 1 163 ? 2.902 0.680 -20.895 1.00 92.38 163 GLU A O 1
ATOM 1173 N N . GLN A 1 164 ? 4.256 -1.002 -21.503 1.00 94.88 164 GLN A N 1
ATOM 1174 C CA . GLN A 1 164 ? 3.678 -1.960 -20.555 1.00 94.88 164 GLN A CA 1
ATOM 1175 C C . GLN A 1 164 ? 3.860 -1.499 -19.107 1.00 94.88 164 GLN A C 1
ATOM 1177 O O . GLN A 1 164 ? 2.933 -1.600 -18.305 1.00 94.88 164 GLN A O 1
ATOM 1182 N N . THR A 1 165 ? 5.034 -0.957 -18.780 1.00 95.12 165 THR A N 1
ATOM 1183 C CA . THR A 1 165 ? 5.325 -0.418 -17.446 1.00 95.12 165 THR A CA 1
ATOM 1184 C C . THR A 1 165 ? 4.440 0.790 -17.139 1.00 95.12 165 THR A C 1
ATOM 1186 O O . THR A 1 165 ? 3.887 0.873 -16.046 1.00 95.12 165 THR A O 1
ATOM 1189 N N . ALA A 1 166 ? 4.243 1.699 -18.100 1.00 92.25 166 ALA A N 1
ATOM 1190 C CA . ALA A 1 166 ? 3.342 2.840 -17.943 1.00 92.25 166 ALA A CA 1
ATOM 1191 C C . ALA A 1 166 ? 1.899 2.389 -17.664 1.00 92.25 166 ALA A C 1
ATOM 1193 O O . ALA A 1 166 ? 1.285 2.867 -16.713 1.00 92.25 166 ALA A O 1
ATOM 1194 N N . SER A 1 167 ? 1.391 1.408 -18.418 1.00 92.88 167 SER A N 1
ATOM 1195 C CA . SER A 1 167 ? 0.050 0.850 -18.200 1.00 92.88 167 SER A CA 1
ATOM 1196 C C . SER A 1 167 ? -0.094 0.177 -16.829 1.00 92.88 167 SER A C 1
ATOM 1198 O O . SER A 1 167 ? -1.100 0.380 -16.152 1.00 92.88 167 SER A O 1
ATOM 1200 N N . GLN A 1 168 ? 0.920 -0.566 -16.371 1.00 95.38 168 GLN A N 1
ATOM 1201 C CA . GLN A 1 168 ? 0.914 -1.141 -15.021 1.00 95.38 168 GLN A CA 1
ATOM 1202 C C . GLN A 1 168 ? 0.919 -0.059 -13.938 1.00 95.38 168 GLN A C 1
ATOM 1204 O O . GLN A 1 168 ? 0.212 -0.186 -12.944 1.00 95.38 168 GLN A O 1
ATOM 1209 N N . LEU A 1 169 ? 1.676 1.025 -14.123 1.00 93.81 169 LEU A N 1
ATOM 1210 C CA . LEU A 1 169 ? 1.663 2.155 -13.193 1.00 93.81 169 LEU A CA 1
ATOM 1211 C C . LEU A 1 169 ? 0.280 2.822 -13.126 1.00 93.81 169 LEU A C 1
ATOM 1213 O O . LEU A 1 169 ? -0.140 3.208 -12.040 1.00 93.81 169 LEU A O 1
ATOM 1217 N N . GLU A 1 170 ? -0.461 2.917 -14.235 1.00 91.69 170 GLU A N 1
ATOM 1218 C CA . GLU A 1 170 ? -1.853 3.406 -14.215 1.00 91.69 170 GLU A CA 1
ATOM 1219 C C . GLU A 1 170 ? -2.777 2.496 -13.401 1.00 91.69 170 GLU A C 1
ATOM 1221 O O . GLU A 1 170 ? -3.579 2.988 -12.606 1.00 91.69 170 GLU A O 1
ATOM 1226 N N . GLU A 1 171 ? -2.638 1.177 -13.545 1.00 93.94 171 GLU A N 1
ATOM 1227 C CA . GLU A 1 171 ? -3.404 0.212 -12.751 1.00 93.94 171 GLU A CA 1
ATOM 1228 C C . GLU A 1 171 ? -3.081 0.336 -11.255 1.00 93.94 171 GLU A C 1
ATOM 1230 O O . GLU A 1 171 ? -3.985 0.348 -10.415 1.00 93.94 171 GLU A O 1
ATOM 1235 N N . VAL A 1 172 ? -1.801 0.493 -10.902 1.00 93.12 172 VAL A N 1
ATOM 1236 C CA . VAL A 1 172 ? -1.390 0.723 -9.509 1.00 93.12 172 VAL A CA 1
ATOM 1237 C C . VAL A 1 172 ? -1.961 2.046 -8.989 1.00 93.12 172 VAL A C 1
ATOM 1239 O O . VAL A 1 172 ? -2.460 2.070 -7.867 1.00 93.12 172 VAL A O 1
ATOM 1242 N N . ALA A 1 173 ? -1.969 3.117 -9.792 1.00 90.50 173 ALA A N 1
ATOM 1243 C CA . ALA A 1 173 ? -2.566 4.397 -9.403 1.00 90.50 173 ALA A CA 1
ATOM 1244 C C . ALA A 1 173 ? -4.068 4.270 -9.110 1.00 90.50 173 ALA A C 1
ATOM 1246 O O . ALA A 1 173 ? -4.564 4.845 -8.139 1.00 90.50 173 ALA A O 1
ATOM 1247 N N . GLU A 1 174 ? -4.802 3.514 -9.928 1.00 91.06 174 GLU A N 1
ATOM 1248 C CA . GLU A 1 174 ? -6.229 3.283 -9.703 1.00 91.06 174 GLU A CA 1
ATOM 1249 C C . GLU A 1 174 ? -6.470 2.436 -8.448 1.00 91.06 174 GLU A C 1
ATOM 1251 O O . GLU A 1 174 ? -7.300 2.793 -7.610 1.00 91.06 174 GLU A O 1
ATOM 1256 N N . ASN A 1 175 ? -5.676 1.383 -8.245 1.00 92.56 175 ASN A N 1
ATOM 1257 C CA . ASN A 1 175 ? -5.721 0.584 -7.020 1.00 92.56 175 ASN A CA 1
ATOM 1258 C C . ASN A 1 175 ? -5.406 1.424 -5.772 1.00 92.56 175 ASN A C 1
ATOM 1260 O O . ASN A 1 175 ? -6.060 1.255 -4.741 1.00 92.56 175 ASN A O 1
ATOM 1264 N N . SER A 1 176 ? -4.471 2.375 -5.852 1.00 91.94 176 SER A N 1
ATOM 1265 C CA . SER A 1 176 ? -4.209 3.318 -4.760 1.00 91.94 176 SER A CA 1
ATOM 1266 C C . SER A 1 176 ? -5.445 4.156 -4.421 1.00 91.94 176 SER A C 1
ATOM 1268 O O . SER A 1 176 ? -5.767 4.289 -3.243 1.00 91.94 176 SER A O 1
ATOM 1270 N N . LYS A 1 177 ? -6.210 4.642 -5.410 1.00 89.94 177 LYS A N 1
ATOM 1271 C CA . LYS A 1 177 ? -7.470 5.365 -5.136 1.00 89.94 177 LYS A CA 1
ATOM 1272 C C . LYS A 1 177 ? -8.508 4.490 -4.438 1.00 89.94 177 LYS A C 1
ATOM 1274 O O . LYS A 1 177 ? -9.208 4.971 -3.545 1.00 89.94 177 LYS A O 1
ATOM 1279 N N . VAL A 1 178 ? -8.615 3.219 -4.831 1.00 93.69 178 VAL A N 1
ATOM 1280 C CA . VAL A 1 178 ? -9.512 2.261 -4.165 1.00 93.69 178 VAL A CA 1
ATOM 1281 C C . VAL A 1 178 ? -9.111 2.100 -2.700 1.00 93.69 178 VAL A C 1
ATOM 1283 O O . VAL A 1 178 ? -9.969 2.200 -1.827 1.00 93.69 178 VAL A O 1
ATOM 1286 N N . ILE A 1 179 ? -7.815 1.947 -2.413 1.00 93.62 179 ILE A N 1
ATOM 1287 C CA . ILE A 1 179 ? -7.314 1.864 -1.034 1.00 93.62 179 ILE A CA 1
ATOM 1288 C C . ILE A 1 179 ? -7.656 3.140 -0.253 1.00 93.62 179 ILE A C 1
ATOM 1290 O O . ILE A 1 179 ? -8.152 3.037 0.866 1.00 93.62 179 ILE A O 1
ATOM 1294 N N . THR A 1 180 ? -7.469 4.333 -0.829 1.00 90.88 180 THR A N 1
ATOM 1295 C CA . THR A 1 180 ? -7.851 5.600 -0.174 1.00 90.88 180 THR A CA 1
ATOM 1296 C C . THR A 1 180 ? -9.332 5.620 0.208 1.00 90.88 180 THR A C 1
ATOM 1298 O O . THR A 1 180 ? -9.689 6.038 1.312 1.00 90.88 180 THR A O 1
ATOM 1301 N N . LYS A 1 181 ? -10.207 5.136 -0.680 1.00 92.50 181 LYS A N 1
ATOM 1302 C CA . LYS A 1 181 ? -11.645 5.038 -0.408 1.00 92.50 181 LYS A CA 1
ATOM 1303 C C . LYS A 1 181 ? -11.947 4.074 0.741 1.00 92.50 181 LYS A C 1
ATOM 1305 O O . LYS A 1 181 ? -12.717 4.426 1.629 1.00 92.50 181 LYS A O 1
ATOM 1310 N N . GLU A 1 182 ? -11.336 2.892 0.754 1.00 95.12 182 GLU A N 1
ATOM 1311 C CA . GLU A 1 182 ? -11.523 1.921 1.842 1.00 95.12 182 GLU A CA 1
ATOM 1312 C C . GLU A 1 182 ? -11.027 2.471 3.185 1.00 95.12 182 GLU A C 1
ATOM 1314 O O . GLU A 1 182 ? -11.699 2.339 4.204 1.00 95.12 182 GLU A O 1
ATOM 1319 N N . VAL A 1 183 ? -9.892 3.170 3.187 1.00 94.31 183 VAL A N 1
ATOM 1320 C CA . VAL A 1 183 ? -9.356 3.828 4.388 1.00 94.31 183 VAL A CA 1
ATOM 1321 C C . VAL A 1 183 ? -10.280 4.945 4.881 1.00 94.31 183 VAL A C 1
ATOM 1323 O O . VAL A 1 183 ? -10.451 5.105 6.089 1.00 94.31 183 VAL A O 1
ATOM 1326 N N . THR A 1 184 ? -10.925 5.674 3.967 1.00 91.44 184 THR A N 1
ATOM 1327 C CA . THR A 1 184 ? -11.947 6.675 4.315 1.00 91.44 184 THR A CA 1
ATOM 1328 C C . THR A 1 184 ? -13.157 6.010 4.977 1.00 91.44 184 THR A C 1
ATOM 1330 O O . THR A 1 184 ? -13.565 6.433 6.053 1.00 91.44 184 THR A O 1
ATOM 1333 N N . ASN A 1 185 ? -13.659 4.901 4.420 1.00 94.69 185 ASN A N 1
ATOM 1334 C CA . ASN A 1 185 ? -14.756 4.140 5.032 1.00 94.69 185 ASN A CA 1
ATOM 1335 C C . ASN A 1 185 ? -14.391 3.619 6.437 1.00 94.69 185 ASN A C 1
ATOM 1337 O O . ASN A 1 185 ? -15.235 3.595 7.335 1.00 94.69 185 ASN A O 1
ATOM 1341 N N . ILE A 1 186 ? -13.137 3.194 6.638 1.00 95.06 186 ILE A N 1
ATOM 1342 C CA . ILE A 1 186 ? -12.632 2.782 7.956 1.00 95.06 186 ILE A CA 1
ATOM 1343 C C . ILE A 1 186 ? -12.672 3.964 8.929 1.00 95.06 186 ILE A C 1
ATOM 1345 O O . ILE A 1 186 ? -13.135 3.798 10.055 1.00 95.06 186 ILE A O 1
ATOM 1349 N N . ALA A 1 187 ? -12.233 5.152 8.508 1.00 91.19 187 ALA A N 1
ATOM 1350 C CA . ALA A 1 187 ? -12.274 6.347 9.348 1.00 91.19 187 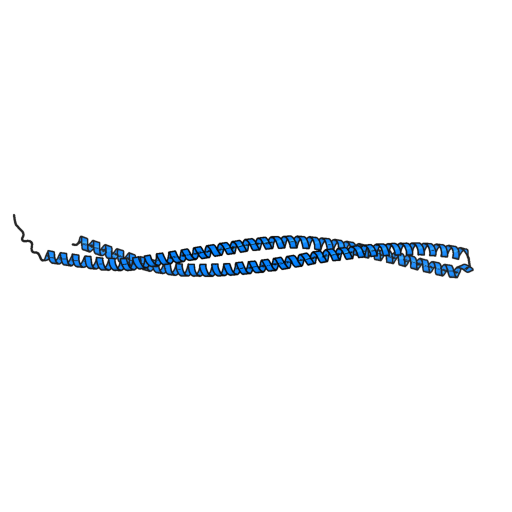ALA A CA 1
ATOM 1351 C C . ALA A 1 187 ? -13.712 6.710 9.768 1.00 91.19 187 ALA A C 1
ATOM 1353 O O . ALA A 1 187 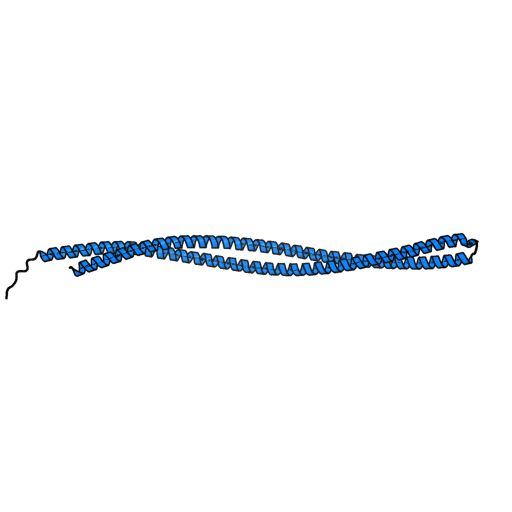? -13.947 6.943 10.954 1.00 91.19 187 ALA A O 1
ATOM 1354 N N . ASP A 1 188 ? -14.670 6.657 8.840 1.00 92.12 188 ASP A N 1
ATOM 1355 C CA . ASP A 1 188 ? -16.092 6.916 9.119 1.00 92.12 188 ASP A CA 1
ATOM 1356 C C . ASP A 1 188 ? -16.686 5.874 10.090 1.00 92.12 188 ASP A C 1
ATOM 1358 O O . ASP A 1 188 ? -17.447 6.191 11.011 1.00 92.12 188 ASP A O 1
ATOM 1362 N N . THR A 1 189 ? -16.301 4.603 9.924 1.00 96.00 189 THR A N 1
ATOM 1363 C CA . THR A 1 189 ? -16.713 3.514 10.826 1.00 96.00 189 THR A CA 1
ATOM 1364 C C . THR A 1 189 ? -16.167 3.730 12.238 1.00 96.00 189 THR A C 1
ATOM 1366 O O . THR A 1 189 ? -16.879 3.517 13.218 1.00 96.00 189 THR A O 1
ATOM 1369 N N . LEU A 1 190 ? -14.921 4.190 12.361 1.00 95.12 190 LEU A N 1
ATOM 1370 C CA . LEU A 1 190 ? -14.286 4.475 13.651 1.00 95.12 190 LEU A CA 1
ATOM 1371 C C . LEU A 1 190 ? -14.915 5.686 14.355 1.00 95.12 190 LEU A C 1
ATOM 1373 O O . LEU A 1 190 ? -15.033 5.689 15.581 1.00 95.12 190 LEU A O 1
ATOM 1377 N N . GLU A 1 191 ? -15.368 6.694 13.606 1.00 91.19 191 GLU A N 1
ATOM 1378 C CA . GLU A 1 191 ? -16.148 7.805 14.168 1.00 91.19 191 GLU A CA 1
ATOM 1379 C C . GLU A 1 191 ? -17.485 7.309 14.740 1.00 91.19 191 GLU A C 1
ATOM 1381 O O . GLU A 1 191 ? -17.861 7.664 15.860 1.00 91.19 191 GLU A O 1
ATOM 1386 N N . THR A 1 192 ? -18.151 6.400 14.024 1.00 94.75 192 THR A N 1
ATOM 1387 C CA . THR A 1 192 ? -19.381 5.751 14.502 1.00 94.75 192 THR A CA 1
ATOM 1388 C C . THR A 1 192 ? -19.122 4.935 15.773 1.00 94.75 192 THR A C 1
ATOM 1390 O O . THR A 1 192 ? -19.811 5.133 16.773 1.00 94.75 192 THR A O 1
ATOM 1393 N N . GLN A 1 193 ? -18.078 4.099 15.790 1.00 95.50 193 GLN A N 1
ATOM 1394 C CA . GLN A 1 193 ? -17.695 3.317 16.974 1.00 95.50 193 GLN A CA 1
ATOM 1395 C C . GLN A 1 193 ? -17.369 4.200 18.181 1.00 95.50 193 GLN A C 1
ATOM 1397 O O . GLN A 1 193 ? -17.735 3.865 19.303 1.00 95.50 193 GLN A O 1
ATOM 1402 N N . THR A 1 194 ? -16.734 5.354 17.968 1.00 93.75 194 THR A N 1
ATOM 1403 C CA . THR A 1 194 ? -16.470 6.321 19.045 1.00 93.75 194 THR A CA 1
ATOM 1404 C C . THR A 1 194 ? -17.778 6.811 19.676 1.00 93.75 194 THR A C 1
ATOM 1406 O O . THR A 1 194 ? -17.889 6.912 20.900 1.00 93.75 194 THR A O 1
ATOM 1409 N N . SER A 1 195 ? -18.796 7.088 18.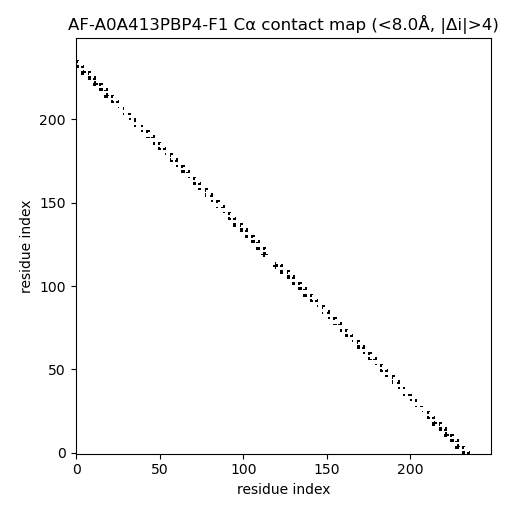855 1.00 94.00 195 SER A N 1
ATOM 1410 C CA . SER A 1 195 ? -20.120 7.485 19.343 1.00 94.00 195 SER A CA 1
ATOM 1411 C C . SER A 1 195 ? -20.823 6.354 20.101 1.00 94.00 195 SER A C 1
ATOM 1413 O O . SER A 1 195 ? -21.390 6.600 21.166 1.00 94.00 195 SER A O 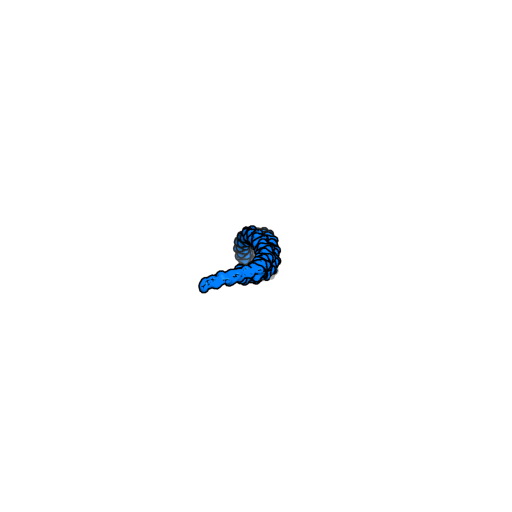1
ATOM 1415 N N . GLU A 1 196 ? -20.745 5.122 19.598 1.00 96.56 196 GLU A N 1
ATOM 1416 C CA . GLU A 1 196 ? -21.318 3.936 20.250 1.00 96.56 196 GLU A CA 1
ATOM 1417 C C . GLU A 1 196 ? -20.654 3.656 21.606 1.00 96.56 196 GLU A C 1
ATOM 1419 O O . GLU A 1 196 ? -21.344 3.416 22.594 1.00 96.56 196 GLU A O 1
ATOM 1424 N N . ILE A 1 197 ? -19.328 3.772 21.694 1.00 96.12 197 ILE A N 1
ATOM 1425 C CA . ILE A 1 197 ? -18.573 3.623 22.947 1.00 96.12 197 ILE A CA 1
ATOM 1426 C C . ILE A 1 197 ? -19.001 4.668 23.977 1.00 96.12 197 ILE A C 1
ATOM 1428 O O . ILE A 1 197 ? -19.172 4.345 25.152 1.00 96.12 197 ILE A O 1
ATOM 1432 N N . LYS A 1 198 ? -19.236 5.913 23.547 1.00 93.50 198 LYS A N 1
ATOM 1433 C CA . LYS A 1 198 ? -19.755 6.952 24.440 1.00 93.50 198 LYS A CA 1
ATOM 1434 C C . LYS A 1 198 ? -21.123 6.569 25.017 1.00 93.50 198 LYS A C 1
ATOM 1436 O O . LYS A 1 198 ? -21.330 6.718 26.216 1.00 93.50 198 LYS A O 1
ATOM 1441 N N . GLN A 1 199 ? -22.028 6.041 24.192 1.00 95.75 199 GLN A N 1
ATOM 1442 C CA . GLN A 1 199 ? -23.339 5.573 24.659 1.00 95.75 199 GLN A CA 1
ATOM 1443 C C . GLN A 1 199 ? -23.221 4.382 25.616 1.00 95.75 199 GLN A C 1
ATOM 1445 O O . GLN A 1 199 ? -23.964 4.303 26.592 1.00 95.75 199 GLN A O 1
ATOM 1450 N N . ILE A 1 200 ? -22.277 3.470 25.365 1.00 96.25 200 ILE A N 1
ATOM 1451 C CA . ILE A 1 200 ? -21.991 2.355 26.275 1.00 96.25 200 ILE A CA 1
ATOM 1452 C C . ILE A 1 200 ? -21.530 2.888 27.636 1.00 96.25 200 ILE A C 1
ATOM 1454 O O . ILE A 1 200 ? -22.074 2.462 28.649 1.00 96.25 200 ILE A O 1
ATOM 1458 N N . ASN A 1 201 ? -20.599 3.848 27.670 1.00 93.81 201 ASN A N 1
ATOM 1459 C CA . ASN A 1 201 ? -20.144 4.469 28.919 1.00 93.81 201 ASN A CA 1
ATOM 1460 C C . ASN A 1 201 ? -21.290 5.142 29.691 1.00 93.81 201 ASN A C 1
ATOM 1462 O O . ASN A 1 201 ? -21.434 4.904 30.887 1.00 93.81 201 ASN A O 1
ATOM 1466 N N . GLU A 1 202 ? -22.157 5.900 29.011 1.00 95.38 202 GLU A N 1
ATOM 1467 C CA . GLU A 1 202 ? -23.354 6.492 29.634 1.00 95.38 202 GLU A CA 1
ATOM 1468 C C . GLU A 1 202 ? -24.293 5.412 30.212 1.00 95.38 202 GLU A C 1
ATOM 1470 O O . GLU A 1 202 ? -24.869 5.582 31.288 1.00 95.38 202 GLU A O 1
ATOM 1475 N N . GLY A 1 203 ? -24.436 4.271 29.529 1.00 96.44 203 GLY A N 1
ATOM 1476 C CA . GLY A 1 203 ? -25.206 3.128 30.027 1.00 96.44 203 GLY A CA 1
ATOM 1477 C C . GLY A 1 203 ? -24.573 2.455 31.250 1.00 96.44 203 GLY A C 1
ATOM 1478 O O . GLY A 1 203 ? -25.287 2.055 32.168 1.00 96.44 203 GLY A O 1
ATOM 1479 N N . ILE A 1 204 ? -23.243 2.355 31.293 1.00 96.12 204 ILE A N 1
ATOM 1480 C CA . ILE A 1 204 ? -22.500 1.810 32.436 1.00 96.12 204 ILE A CA 1
ATOM 1481 C C . ILE A 1 204 ? -22.657 2.713 33.663 1.00 96.12 204 ILE A C 1
ATOM 1483 O O . ILE A 1 204 ? -22.911 2.199 34.753 1.00 96.12 204 ILE A O 1
ATOM 1487 N N . GLU A 1 205 ? -22.587 4.037 33.496 1.00 94.69 205 GLU A N 1
ATOM 1488 C CA . GLU A 1 205 ? -22.841 4.994 34.583 1.00 94.69 205 GLU A CA 1
ATOM 1489 C C . GLU A 1 205 ? -24.249 4.819 35.171 1.00 94.69 205 GLU A C 1
ATOM 1491 O O . GLU A 1 205 ? -24.403 4.714 36.387 1.00 94.69 205 GLU A O 1
ATOM 1496 N N . GLN A 1 206 ? -25.273 4.670 34.325 1.00 96.19 206 GLN A N 1
ATOM 1497 C CA . GLN A 1 206 ? -26.644 4.415 34.789 1.00 96.19 206 GLN A CA 1
ATOM 1498 C C . GLN A 1 206 ? -26.775 3.088 35.546 1.00 96.19 206 GLN A C 1
ATOM 1500 O O . GLN A 1 206 ? -27.494 3.007 36.544 1.00 96.19 206 GLN A O 1
ATOM 1505 N N . ILE A 1 207 ? -26.089 2.033 35.092 1.00 96.25 207 ILE A N 1
ATOM 1506 C CA . ILE A 1 207 ? -26.061 0.750 35.807 1.00 96.25 207 ILE A CA 1
ATOM 1507 C C . ILE A 1 207 ? -25.386 0.928 37.169 1.00 96.25 207 ILE A C 1
ATOM 1509 O O . ILE A 1 207 ? -25.901 0.420 38.164 1.00 96.25 207 ILE A O 1
ATOM 1513 N N . ASN A 1 208 ? -24.279 1.670 37.235 1.00 96.38 208 ASN A N 1
ATOM 1514 C CA . ASN A 1 208 ? -23.575 1.949 38.484 1.00 96.38 208 ASN A CA 1
ATOM 1515 C C . ASN A 1 208 ? -24.480 2.667 39.502 1.00 96.38 208 ASN A C 1
ATOM 1517 O O . ASN A 1 208 ? -24.539 2.267 40.665 1.00 96.38 208 ASN A O 1
ATOM 1521 N N . ASP A 1 209 ? -25.254 3.662 39.060 1.00 96.19 209 ASP A N 1
ATOM 1522 C CA . ASP A 1 209 ? -26.217 4.375 39.909 1.00 96.19 209 ASP A CA 1
ATOM 1523 C C . ASP A 1 209 ? -27.293 3.435 40.479 1.00 96.19 209 ASP A C 1
ATOM 1525 O O . ASP A 1 209 ? -27.639 3.502 41.666 1.00 96.19 209 ASP A O 1
ATOM 1529 N N . VAL A 1 210 ? -27.810 2.517 39.655 1.00 96.75 210 VAL A N 1
ATOM 1530 C CA . VAL A 1 210 ? -28.783 1.502 40.090 1.00 96.75 210 VAL A CA 1
ATOM 1531 C C . VAL A 1 210 ? -28.152 0.525 41.079 1.00 96.75 210 VAL A C 1
ATOM 1533 O O . VAL A 1 210 ? -28.782 0.185 42.079 1.00 96.75 210 VAL A O 1
ATOM 1536 N N . VAL A 1 211 ? -26.911 0.095 40.847 1.00 96.50 211 VAL A N 1
ATOM 1537 C CA . VAL A 1 211 ? -26.174 -0.791 41.760 1.00 96.50 211 VAL A CA 1
ATOM 1538 C C . VAL A 1 211 ? -25.975 -0.128 43.126 1.00 96.50 211 VAL A C 1
ATOM 1540 O O . VAL A 1 211 ? -26.264 -0.746 44.155 1.00 96.50 211 VAL A O 1
ATOM 1543 N N . GLN A 1 212 ? -25.559 1.140 43.155 1.00 94.19 212 GLN A N 1
ATOM 1544 C CA . GLN A 1 212 ? -25.412 1.897 44.403 1.00 94.19 212 GLN A CA 1
ATOM 1545 C C . GLN A 1 212 ? -26.751 2.076 45.122 1.00 94.19 212 GLN A C 1
ATOM 1547 O O . GLN A 1 212 ? -26.833 1.864 46.333 1.00 94.19 212 GLN A O 1
ATOM 1552 N N . THR A 1 213 ? -27.810 2.399 44.376 1.00 96.38 213 THR A N 1
ATOM 1553 C CA . THR A 1 213 ? -29.166 2.533 44.925 1.00 96.38 213 THR A CA 1
ATOM 1554 C C . THR A 1 213 ? -29.654 1.212 45.513 1.00 96.38 213 THR A C 1
ATOM 1556 O O . THR A 1 213 ? -30.122 1.189 46.647 1.00 96.38 213 THR A O 1
ATOM 1559 N N . ASN A 1 214 ? -29.482 0.097 44.797 1.00 95.44 214 ASN A N 1
ATOM 1560 C CA . ASN A 1 214 ? -29.852 -1.232 45.281 1.00 95.44 214 ASN A CA 1
ATOM 1561 C C . ASN A 1 214 ? -29.102 -1.585 46.564 1.00 95.44 214 ASN A C 1
ATOM 1563 O O . ASN A 1 214 ? -29.728 -2.066 47.504 1.00 95.44 214 ASN A O 1
ATOM 1567 N N . SER A 1 215 ? -27.794 -1.321 46.632 1.00 95.44 215 SER A N 1
ATOM 1568 C CA . SER A 1 215 ? -26.998 -1.561 47.840 1.00 95.44 215 SER A CA 1
ATOM 1569 C C . SER A 1 215 ? -27.513 -0.737 49.029 1.00 95.44 215 SER A C 1
ATOM 1571 O O . SER A 1 215 ? -27.816 -1.298 50.084 1.00 95.44 215 SER A O 1
ATOM 1573 N N . ALA A 1 216 ? -27.719 0.571 48.839 1.00 94.94 216 ALA A N 1
ATOM 1574 C CA . ALA A 1 216 ? -28.212 1.469 49.884 1.00 94.94 216 ALA A CA 1
ATOM 1575 C C . ALA A 1 216 ? -29.629 1.098 50.358 1.00 94.94 216 ALA A C 1
ATOM 1577 O O . ALA A 1 216 ? -29.859 0.918 51.554 1.00 94.94 216 ALA A O 1
ATOM 1578 N N . THR A 1 217 ? -30.573 0.914 49.430 1.00 96.19 217 THR A N 1
ATOM 1579 C CA . THR A 1 217 ? -31.958 0.533 49.752 1.00 96.19 217 THR A CA 1
ATOM 1580 C C . THR A 1 217 ? -32.023 -0.837 50.425 1.00 96.19 217 THR A C 1
ATOM 1582 O O . THR A 1 217 ? -32.808 -1.029 51.350 1.00 96.19 217 THR A O 1
ATOM 1585 N N . SER A 1 218 ? -31.173 -1.782 50.024 1.00 97.31 218 SER A N 1
ATOM 1586 C CA . SER A 1 218 ? -31.094 -3.097 50.665 1.00 97.31 218 SER A CA 1
ATOM 1587 C C . SER A 1 218 ? -30.619 -3.006 52.112 1.00 97.31 218 SER A C 1
ATOM 1589 O O . SER A 1 218 ? -31.214 -3.613 53.001 1.00 97.31 218 SER A O 1
ATOM 1591 N N . GLN A 1 219 ? -29.589 -2.204 52.381 1.00 93.69 219 GLN A N 1
ATOM 1592 C CA . GLN A 1 219 ? -29.116 -1.977 53.748 1.00 93.69 219 GLN A CA 1
ATOM 1593 C C . GLN A 1 219 ? -30.193 -1.311 54.619 1.00 93.69 219 GLN A C 1
ATOM 1595 O O . GLN A 1 219 ? -30.415 -1.736 55.756 1.00 93.69 219 GLN A O 1
ATOM 1600 N N . GLU A 1 220 ? -30.918 -0.325 54.081 1.00 95.81 220 GLU A N 1
ATOM 1601 C CA . GLU A 1 220 ? -32.051 0.303 54.773 1.00 95.81 220 GLU A CA 1
ATOM 1602 C C . GLU A 1 220 ? -33.192 -0.692 55.044 1.00 95.81 220 GLU A C 1
ATOM 1604 O O . GLU A 1 220 ? -33.706 -0.748 56.165 1.00 95.81 220 GLU A O 1
ATOM 1609 N N . CYS A 1 221 ? -33.563 -1.524 54.064 1.00 95.31 221 CYS A N 1
ATOM 1610 C CA . CYS A 1 221 ? -34.584 -2.562 54.225 1.00 95.31 221 CYS A CA 1
ATOM 1611 C C . CYS A 1 221 ? -34.189 -3.610 55.272 1.00 95.31 221 CYS A C 1
ATOM 1613 O O . CYS A 1 221 ? -35.038 -4.017 56.073 1.00 95.31 221 CYS A O 1
ATOM 1615 N N . ALA A 1 222 ? -32.918 -4.020 55.309 1.00 94.81 222 ALA A N 1
ATOM 1616 C CA . ALA A 1 222 ? -32.409 -4.942 56.318 1.00 94.81 222 ALA A CA 1
ATOM 1617 C C . ALA A 1 222 ? -32.535 -4.348 57.729 1.00 94.81 222 ALA A C 1
ATOM 1619 O O . ALA A 1 222 ? -33.084 -4.999 58.623 1.00 94.81 222 ALA A O 1
ATOM 1620 N N . ALA A 1 223 ? -32.113 -3.093 57.914 1.00 94.56 223 ALA A N 1
ATOM 1621 C CA . ALA A 1 223 ? -32.201 -2.389 59.192 1.00 94.56 223 ALA A CA 1
ATOM 1622 C C . ALA A 1 223 ? -33.658 -2.180 59.647 1.00 94.56 223 ALA A C 1
ATOM 1624 O O . ALA A 1 223 ? -34.004 -2.477 60.793 1.00 94.56 223 ALA A O 1
ATOM 1625 N N . ALA A 1 224 ? -34.537 -1.736 58.742 1.00 95.56 224 ALA A N 1
ATOM 1626 C CA . ALA A 1 224 ? -35.959 -1.552 59.030 1.00 95.56 224 ALA A CA 1
ATOM 1627 C C . ALA A 1 224 ? -36.643 -2.875 59.413 1.00 95.56 224 ALA A C 1
ATOM 1629 O O . ALA A 1 224 ? -37.468 -2.914 60.326 1.00 95.56 224 ALA A O 1
ATOM 1630 N N . SER A 1 225 ? -36.266 -3.975 58.759 1.00 95.88 225 SER A N 1
ATOM 1631 C CA . SER A 1 225 ? -36.808 -5.302 59.053 1.00 95.88 225 SER A CA 1
ATOM 1632 C C . SER A 1 225 ? -36.318 -5.842 60.399 1.00 95.88 225 SER A C 1
ATOM 1634 O O . SER A 1 225 ? -37.109 -6.384 61.168 1.00 95.88 225 SER A O 1
ATOM 1636 N N . GLN A 1 226 ? -35.049 -5.626 60.752 1.00 92.56 226 GLN A N 1
ATOM 1637 C CA . GLN A 1 226 ? -34.538 -5.951 62.090 1.00 92.56 226 GLN A CA 1
ATOM 1638 C C . GLN A 1 226 ? -35.280 -5.172 63.184 1.00 92.56 226 GLN A C 1
ATOM 1640 O O . GLN A 1 226 ? -35.699 -5.757 64.186 1.00 92.56 226 GLN A O 1
ATOM 1645 N N . GLN A 1 227 ? -35.514 -3.874 62.968 1.00 94.12 227 GLN A N 1
ATOM 1646 C CA . GLN A 1 227 ? -36.311 -3.054 63.878 1.00 94.12 227 GLN A CA 1
ATOM 1647 C C . GLN A 1 227 ? -37.751 -3.578 63.991 1.00 94.12 227 GLN A C 1
ATOM 1649 O O . GLN A 1 227 ? -38.281 -3.681 65.097 1.00 94.12 227 GLN A O 1
ATOM 1654 N N . MET A 1 228 ? -38.371 -3.968 62.872 1.00 93.69 228 MET A N 1
ATOM 1655 C CA . MET A 1 228 ? -39.724 -4.530 62.860 1.00 93.69 228 MET A CA 1
ATOM 1656 C C . MET A 1 228 ? -39.812 -5.868 63.612 1.00 93.69 228 MET A C 1
ATOM 1658 O O . MET A 1 228 ? -40.792 -6.094 64.327 1.00 93.69 228 MET A O 1
ATOM 1662 N N . SER A 1 229 ? -38.795 -6.731 63.500 1.00 93.19 229 SER A N 1
ATOM 1663 C CA . SER A 1 229 ? -38.722 -7.975 64.279 1.00 93.19 229 SER A CA 1
ATOM 1664 C C . SER A 1 229 ? -38.660 -7.683 65.783 1.00 93.19 229 SER A C 1
ATOM 1666 O O . SER A 1 229 ? -39.487 -8.198 66.538 1.00 93.19 229 SER A O 1
ATOM 1668 N N . SER A 1 230 ? -37.782 -6.764 66.204 1.00 92.50 230 SER A N 1
ATOM 1669 C CA . SER A 1 230 ? -37.629 -6.377 67.615 1.00 92.50 230 SER A CA 1
ATOM 1670 C C . SER A 1 230 ? -38.898 -5.749 68.207 1.00 92.50 230 SER A C 1
ATOM 1672 O O . SER A 1 230 ? -39.315 -6.109 69.307 1.00 92.50 230 SER A O 1
ATOM 1674 N N . GLU A 1 231 ? -39.572 -4.857 67.475 1.00 91.75 231 GLU A N 1
ATOM 1675 C CA . GLU A 1 231 ? -40.855 -4.284 67.909 1.00 91.75 231 GLU A CA 1
ATOM 1676 C C . GLU A 1 231 ? -41.952 -5.353 68.029 1.00 91.75 231 GLU A C 1
ATOM 1678 O O . GLU A 1 231 ? -42.756 -5.327 68.964 1.00 91.75 231 GLU A O 1
ATOM 1683 N N . SER A 1 232 ? -41.972 -6.337 67.124 1.00 93.44 232 SER A N 1
ATOM 1684 C CA . SER A 1 232 ? -42.919 -7.454 67.186 1.00 93.44 232 SER A CA 1
ATOM 1685 C C . SER A 1 232 ? -42.679 -8.358 68.402 1.00 93.44 232 SER A C 1
ATOM 1687 O O . SER A 1 232 ? -43.651 -8.789 69.036 1.00 93.44 232 SER A O 1
ATOM 1689 N N . GLU A 1 233 ? -41.417 -8.627 68.754 1.00 89.62 233 GLU A N 1
ATOM 1690 C CA . GLU A 1 233 ? -41.040 -9.346 69.980 1.00 89.62 233 GLU A CA 1
ATOM 1691 C C . GLU A 1 233 ? -41.451 -8.571 71.235 1.00 89.62 233 GLU A C 1
ATOM 1693 O O . GLU A 1 233 ? -42.145 -9.126 72.091 1.00 89.62 233 GLU A O 1
ATOM 1698 N N . ASN A 1 234 ? -41.137 -7.272 71.303 1.00 90.31 234 ASN A N 1
ATOM 1699 C CA . ASN A 1 234 ? -41.546 -6.396 72.406 1.00 90.31 234 ASN A CA 1
ATOM 1700 C C . ASN A 1 234 ? -43.071 -6.404 72.601 1.00 90.31 234 ASN A C 1
ATOM 1702 O O . ASN A 1 234 ? -43.564 -6.539 73.724 1.00 90.31 234 ASN A O 1
ATOM 1706 N N . LEU A 1 235 ? -43.840 -6.320 71.511 1.00 90.88 235 LEU A N 1
ATOM 1707 C CA . LEU A 1 235 ? -45.301 -6.446 71.533 1.00 90.88 235 LEU A CA 1
ATOM 1708 C C . LEU A 1 235 ? -45.761 -7.806 72.078 1.00 90.88 235 LEU A C 1
ATOM 1710 O O . LEU A 1 235 ? -46.709 -7.856 72.866 1.00 90.88 235 LEU A O 1
ATOM 1714 N N . SER A 1 236 ? -45.094 -8.898 71.692 1.00 88.25 236 SER A N 1
ATOM 1715 C CA . SER A 1 236 ? -45.365 -10.244 72.218 1.00 88.25 236 SER A CA 1
ATOM 1716 C C . SER A 1 236 ? -45.167 -10.298 73.732 1.00 88.25 236 SER A C 1
ATOM 1718 O O . SER A 1 236 ? -46.047 -10.759 74.461 1.00 88.25 236 SER A O 1
ATOM 1720 N N . GLU A 1 237 ? -44.04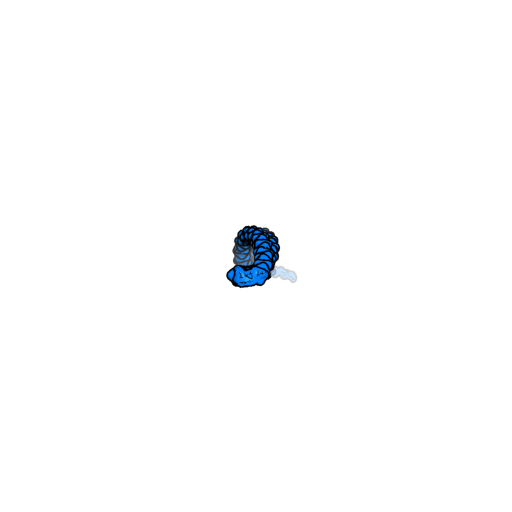8 -9.757 74.221 1.00 87.56 237 GLU A N 1
ATOM 1721 C CA . GLU A 1 237 ? -43.744 -9.696 75.651 1.00 87.56 237 GLU A CA 1
ATOM 1722 C C . GLU A 1 237 ? -44.748 -8.839 76.425 1.00 87.56 237 GLU A C 1
ATOM 1724 O O . GLU A 1 237 ? -45.139 -9.186 77.543 1.00 87.56 237 GLU A O 1
ATOM 1729 N N . MET A 1 238 ? -45.179 -7.710 75.855 1.00 88.19 238 MET A N 1
ATOM 1730 C CA . MET A 1 238 ? -46.196 -6.854 76.466 1.00 88.19 238 MET A CA 1
ATOM 1731 C C . MET A 1 238 ? -47.546 -7.568 76.562 1.00 88.19 238 MET A C 1
ATOM 1733 O O . MET A 1 238 ? -48.188 -7.488 77.610 1.00 88.19 238 MET A O 1
ATOM 1737 N N . ILE A 1 239 ? -47.958 -8.303 75.523 1.00 87.56 239 ILE A N 1
ATOM 1738 C CA . ILE A 1 239 ? -49.196 -9.098 75.535 1.00 87.56 239 ILE A CA 1
ATOM 1739 C C . ILE A 1 239 ? -49.100 -10.244 76.553 1.00 87.56 239 ILE A C 1
ATOM 1741 O O . ILE A 1 239 ? -50.040 -10.452 77.317 1.00 87.56 239 ILE A O 1
ATOM 1745 N N . ALA A 1 240 ? -47.959 -10.934 76.641 1.00 85.00 240 ALA A N 1
ATOM 1746 C CA . ALA A 1 240 ? -47.746 -12.038 77.584 1.00 85.00 240 ALA A CA 1
ATOM 1747 C C . ALA A 1 240 ? -47.843 -11.619 79.067 1.00 85.00 240 ALA A C 1
ATOM 1749 O O . ALA A 1 240 ? -48.109 -12.453 79.934 1.00 85.00 240 ALA A O 1
ATOM 1750 N N . LYS A 1 241 ? -47.655 -10.328 79.377 1.00 84.88 241 LYS A N 1
ATOM 1751 C CA . LYS A 1 241 ? -47.828 -9.773 80.733 1.00 84.88 241 LYS A CA 1
ATOM 1752 C C . LYS A 1 241 ? -49.298 -9.612 81.137 1.00 84.88 241 LYS A C 1
ATOM 1754 O O . LYS A 1 241 ? -49.576 -9.479 82.331 1.00 84.88 241 LYS A O 1
ATOM 1759 N N . PHE A 1 242 ? -50.241 -9.630 80.194 1.00 82.81 242 PHE A N 1
ATOM 1760 C CA . PHE A 1 242 ? -51.664 -9.594 80.518 1.00 82.81 242 PHE A CA 1
ATOM 1761 C C . PHE A 1 242 ? -52.126 -10.971 81.010 1.00 82.81 242 PHE A C 1
ATOM 1763 O O . PHE A 1 242 ? -52.195 -11.935 80.253 1.00 82.81 242 PHE A O 1
ATOM 1770 N N . LYS A 1 243 ? -52.482 -11.064 82.297 1.00 69.38 243 LYS A N 1
ATOM 1771 C CA . LYS A 1 243 ? -53.212 -12.222 82.826 1.00 69.38 243 LYS A CA 1
ATOM 1772 C C . LYS A 1 243 ? -54.651 -12.172 82.326 1.00 69.38 243 LYS A C 1
ATOM 1774 O O . LYS A 1 243 ? -55.425 -11.327 82.771 1.00 69.38 243 LYS A O 1
ATOM 1779 N N . ILE A 1 244 ? -55.005 -13.093 81.441 1.00 70.31 244 ILE A N 1
ATOM 1780 C CA . ILE A 1 244 ? -56.399 -13.354 81.094 1.00 70.31 244 ILE A CA 1
ATOM 1781 C C . ILE A 1 244 ? -56.967 -14.173 82.255 1.00 70.31 244 ILE A C 1
ATOM 1783 O O . ILE A 1 244 ? -56.451 -15.241 82.571 1.00 70.31 244 ILE A O 1
ATOM 1787 N N . SER A 1 245 ? -57.943 -13.626 82.977 1.00 62.00 245 SER A N 1
ATOM 1788 C CA . SER A 1 245 ? -58.697 -14.413 83.950 1.00 62.00 245 SER A CA 1
ATOM 1789 C C . SER A 1 245 ? -59.510 -15.437 83.171 1.00 62.00 245 SER A C 1
ATOM 1791 O O . SER A 1 245 ? -60.300 -15.036 82.318 1.00 62.00 245 SER A O 1
ATOM 1793 N N . ASP A 1 246 ? -59.305 -16.725 83.440 1.00 55.62 246 ASP A N 1
ATOM 1794 C CA . ASP A 1 246 ? -60.200 -17.769 82.952 1.00 55.62 246 ASP A CA 1
ATOM 1795 C C . ASP A 1 246 ? -61.610 -17.432 83.450 1.00 55.62 246 ASP A C 1
ATOM 1797 O O . ASP A 1 246 ? -61.892 -17.465 84.649 1.00 55.62 246 ASP A O 1
ATOM 1801 N N . ILE A 1 247 ? -62.481 -17.017 82.530 1.00 52.84 247 ILE A N 1
ATOM 1802 C CA . ILE A 1 247 ? -63.917 -17.039 82.771 1.00 52.84 247 ILE A CA 1
ATOM 1803 C C . ILE A 1 247 ? -64.298 -18.505 82.580 1.00 52.84 247 ILE A C 1
ATOM 1805 O O . ILE A 1 247 ? -64.460 -18.969 81.454 1.00 52.84 247 ILE A O 1
ATOM 1809 N N . GLU A 1 248 ? -64.325 -19.239 83.692 1.00 46.88 248 GLU A N 1
ATOM 1810 C CA . GLU A 1 248 ? -65.020 -20.520 83.783 1.00 46.88 248 GLU A CA 1
ATOM 1811 C C . GLU A 1 248 ? -66.498 -20.298 83.434 1.00 46.88 248 GLU A C 1
ATOM 1813 O O . GLU A 1 248 ? -67.165 -19.455 84.043 1.00 46.88 248 GLU A O 1
ATOM 1818 N N . GLU A 1 249 ? -66.994 -21.071 82.469 1.00 40.09 249 GLU A N 1
ATOM 1819 C CA . GLU A 1 249 ? -68.415 -21.394 82.314 1.00 40.09 249 GLU A CA 1
ATOM 1820 C C . GLU A 1 249 ? -68.587 -22.913 82.436 1.00 40.09 249 GLU A C 1
ATOM 1822 O O . GLU A 1 249 ? -67.794 -23.650 81.799 1.00 40.09 249 GLU A O 1
#

pLDDT: mean 92.58, std 7.02, range [40.09, 97.38]

Foldseek 3Di:
DVVLLVVLQVLLVVLVVLLVVLVVVLVVLVVVLVVLVVVLVVLVVLLVVLVVLLVVLVVVLVVLVVVLVVLVVLLVVLVVVLVVLVVVLVVLVVQLVVLVVQLVVLVVQLVVLVVVPPVSPVSNVVSVVSNVVSVVSNVVSVVVNVVSVVVNVVSVVSSVVSVVVSVVSVVVSVVSVVSSVVSVVSSVVSVVVSVVSVVVVVVSVVSNVVSVVSNVVSVVSSVVSNVSSVVVVVVVVVVVPDDDPPPDD

Radius of gyration: 53.81 Å; Cα contacts (8 Å, |Δi|>4): 190; chains: 1; bounding box: 122×33×156 Å

Secondary structure (DSSP, 8-state):
-HHHHHHHHHHHHHHHHHHHHHHHHHHHHHHHHHHHHHHHHHHHHHHHHHHHHHHHHHHHHHHHHHHHHHHHHHHHHHHHHHHHHHHHHHHHHHHHHHHHHHHHHHHHHHHHHHHTGGGGHHHHHHHHHHHHHHHHHHHHHHHHHHHHHHHHHHHHHHHHHHHHHHHHHHHHHHHHHHHHHHHHHHHHHHHHHHHHHHHHHHHHHHHHHHHHHHHHHHHHHHHHHHHHHHHHHHHHHHHHTS-------

Nearest PDB structures (foldseek):
  8c5v-assembly1_I  TM=8.943E-01  e=5.526E-09  Escherichia coli
  3g6b-assembly1_A  TM=6.714E-01  e=2.651E-07  Thermotoga maritima
  3ja6-assembly1_H  TM=4.969E-01  e=4.269E-09  Escherichia coli
  3g67-assembly1_B  TM=5.880E-01  e=2.517E-07  Thermotoga maritima
  3ja6-assembly1_I  TM=4.076E-01  e=2.073E-09  Escherichia coli

Organism: NCBI:txid39491